Protein AF-0000000085113159 (afdb_homodimer)

Radius of gyration: 22.24 Å; Cα contacts (8 Å, |Δi|>4): 293; chains: 2; bounding box: 38×70×47 Å

pLDDT: mean 92.15, std 12.29, range [41.72, 98.94]

Solvent-accessible surface area (backbone atoms only — not comparable to full-atom values): 10907 Å² total; per-residue (Å²): 127,80,80,74,62,46,76,65,55,50,49,52,51,51,53,50,50,55,51,52,51,53,50,53,50,54,52,43,38,66,38,76,35,70,9,49,13,80,94,57,39,23,36,30,31,25,31,48,74,66,42,60,78,45,60,45,66,39,56,88,49,38,39,55,90,42,50,67,58,37,40,53,32,48,42,42,6,52,42,41,20,45,50,51,40,52,51,51,49,48,56,62,53,42,59,60,47,66,68,38,92,95,90,130,80,81,75,63,47,76,65,54,52,51,53,51,50,54,50,51,54,52,51,51,52,51,51,50,54,51,44,38,68,38,78,35,70,8,49,12,81,95,56,38,24,34,31,30,26,30,49,74,63,42,59,78,45,62,47,66,39,56,88,49,40,37,56,92,41,49,66,58,38,38,53,32,48,42,43,6,51,43,42,20,45,50,52,40,52,51,49,48,49,54,61,53,43,60,60,45,66,69,38,92,94,89

Sequence (206 aa):
MMRGMNMQGMMKQMQKLQKNMQKDQEELQKTVFEGHAPDDAVVVKFTGDHKMQDIEIKEEAVDPDDVDMLQDLVIAAVNDAIKKIEQETQRTMGKYSRNIPGLMMRGMNMQGMMKQMQKLQKNMQKDQEELQKTVFEGHAPDDAVVVKFTGDHKMQDIEIKEEAVDPDDVDMLQDLVIAAVNDAIKKIEQETQRTMGKYSRNIPGL

InterPro domains:
  IPR004401 Nucleoid-associated protein YbaB/EbfC [MF_00274] (5-99)
  IPR004401 Nucleoid-associated protein YbaB/EbfC [PF02575] (11-97)
  IPR004401 Nucleoid-associated protein YbaB/EbfC [PIRSF004555] (4-101)
  IPR004401 Nucleoid-associated protein YbaB/EbfC [PTHR33449] (5-99)
  IPR004401 Nucleoid-associated protein YbaB/EbfC [TIGR00103] (3-103)
  IPR036894 Nucleoid-associated protein YbaB-like domain superfamily [G3DSA:3.30.1310.10] (1-103)
  IPR036894 Nucleoid-associated protein YbaB-like domain superfamily [SSF82607] (7-97)

Secondary structure (DSSP, 8-state):
--SSS-HHHHHHHHHHHHHHHHHHHHHHHH-EEEEE-GGGSE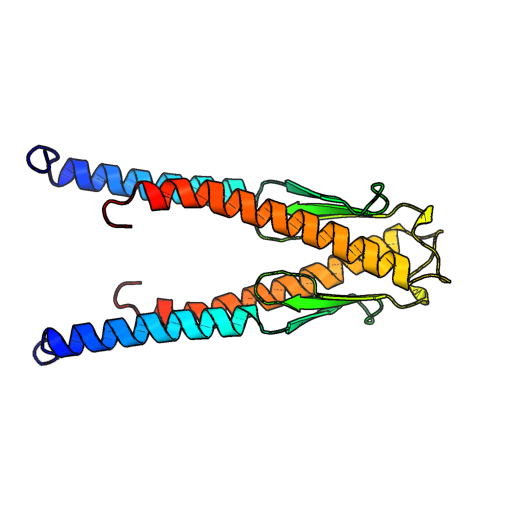EEEEETTS-EEEEEE-GGG--TT-HHHHHHHHHHHHHHHHHHHHHHHHHHHHHHHHTSTT-/--SSS-HHHHHHHHHHHHHHHHHHHHHHHH-EEEEE-GGGSEEEEEETTS-EEEEEE-GGG--TT-HHHHHHHHHHHHHHHHHHHHHHHHHHHHHHHHTSTT-

Foldseek 3Di:
DVPPCPPVNVVVVVVVLVVLLVVLVVVQQADKFWFAFPPRQKIWIAGLVLHTDDMDHHPVQDDPVCVVSVVVRVVRRSVRRVVVSVVVVCVSVVVSVVPPPPD/DVPPCPPVNVVVVVVVLVVLLVVLVVVQQADKFWFAFPVRQKIWIAGLVLHTDDMDHHPVQDDPVCVVSVVVRVVRRSVRRVVVSVVVVCVSVVVSVVPPPPD

Structure (mmCIF, N/CA/C/O backbone):
data_AF-0000000085113159-model_v1
#
loop_
_entity.id
_entity.type
_entity.pdbx_description
1 polymer 'Nucleoid-associated protein LRC_05850'
#
loop_
_atom_site.group_PDB
_atom_site.id
_atom_site.type_symbol
_atom_site.label_atom_id
_atom_site.label_alt_id
_atom_site.label_comp_id
_atom_site.label_asym_id
_atom_site.label_entity_id
_atom_site.label_seq_id
_atom_site.pdbx_PDB_ins_code
_atom_site.Cartn_x
_atom_site.Cartn_y
_atom_site.Cartn_z
_atom_site.occupancy
_atom_site.B_iso_or_equiv
_atom_site.auth_seq_id
_atom_site.auth_comp_id
_atom_site.auth_asym_id
_atom_site.auth_atom_id
_atom_site.pdbx_PDB_model_num
ATOM 1 N N . MET A 1 1 ? -20.5 33.812 17.781 1 42.53 1 MET A N 1
ATOM 2 C CA . MET A 1 1 ? -20.453 32.688 18.703 1 42.53 1 MET A CA 1
ATOM 3 C C . MET A 1 1 ? -19.016 32.25 18.938 1 42.53 1 MET A C 1
ATOM 5 O O . MET A 1 1 ? -18.766 31.062 19.219 1 42.53 1 MET A O 1
ATOM 9 N N . MET A 1 2 ? -18.109 32.781 18.234 1 57.66 2 MET A N 1
ATOM 10 C CA . MET A 1 2 ? -16.656 32.75 18.406 1 57.66 2 MET A CA 1
ATOM 11 C C . MET A 1 2 ? -16.266 33.188 19.797 1 57.66 2 MET A C 1
ATOM 13 O O . MET A 1 2 ? -15.109 33.062 20.203 1 57.66 2 MET A O 1
ATOM 17 N N . ARG A 1 3 ? -17 34.188 20.422 1 57.28 3 ARG A N 1
ATOM 18 C CA . ARG A 1 3 ? -16.797 34.938 21.672 1 57.28 3 ARG A CA 1
ATOM 19 C C . ARG A 1 3 ? -16.656 34 22.859 1 57.28 3 ARG A C 1
ATOM 21 O O . ARG A 1 3 ? -15.93 34.312 23.812 1 57.28 3 ARG A O 1
ATOM 28 N N . GLY A 1 4 ? -17.625 32.969 23.25 1 54 4 GLY A N 1
ATOM 29 C CA . GLY A 1 4 ? -17.75 32.219 24.484 1 54 4 GLY A CA 1
ATOM 30 C C . GLY A 1 4 ? -16.688 31.141 24.641 1 54 4 GLY A C 1
ATOM 31 O O . GLY A 1 4 ? -16.75 30.344 25.578 1 54 4 GLY A O 1
ATOM 32 N N . MET A 1 5 ? -16.234 30.391 23.562 1 60.97 5 MET A N 1
ATOM 33 C CA . MET A 1 5 ? -15.336 29.312 23.969 1 60.97 5 MET A CA 1
ATOM 34 C C . MET A 1 5 ? -14.016 29.875 24.5 1 60.97 5 MET A C 1
ATOM 36 O O . MET A 1 5 ? -13.312 30.594 23.781 1 60.97 5 MET A O 1
ATOM 40 N N . ASN A 1 6 ? -13.852 30.109 25.859 1 75.31 6 ASN A N 1
ATOM 41 C CA . ASN A 1 6 ? -12.586 30.5 26.469 1 75.31 6 ASN A CA 1
ATOM 42 C C . ASN A 1 6 ? -11.422 29.656 25.953 1 75.31 6 ASN A C 1
ATOM 44 O O . ASN A 1 6 ? -11.633 28.672 25.25 1 75.31 6 ASN A O 1
ATOM 48 N N . MET A 1 7 ? -10.219 30.297 26.031 1 82.38 7 MET A N 1
ATOM 49 C CA . MET A 1 7 ? -8.969 29.719 25.562 1 82.38 7 MET A CA 1
ATOM 50 C C . MET A 1 7 ? -8.82 28.281 26.031 1 82.38 7 MET A C 1
ATOM 52 O O . MET A 1 7 ? -8.359 27.422 25.281 1 82.38 7 MET A O 1
ATOM 56 N N . GLN A 1 8 ? -9.5 28.031 27.219 1 86.12 8 GLN A N 1
ATOM 57 C CA . GLN A 1 8 ? -9.391 26.719 27.844 1 86.12 8 GLN A CA 1
ATOM 58 C C . GLN A 1 8 ? -10.266 25.703 27.109 1 86.12 8 GLN A C 1
ATOM 60 O O . GLN A 1 8 ? -9.844 24.562 26.891 1 86.12 8 GLN A O 1
ATOM 65 N N . GLY A 1 9 ? -11.453 26.031 26.75 1 86.69 9 GLY A N 1
ATOM 66 C CA . GLY A 1 9 ? -12.367 25.188 26 1 86.69 9 GLY A CA 1
ATOM 67 C C . GLY A 1 9 ? -11.867 24.859 24.609 1 86.69 9 GLY A C 1
ATOM 68 O O . GLY A 1 9 ? -11.938 23.703 24.172 1 86.69 9 GLY A O 1
ATOM 69 N N . MET A 1 10 ? -11.344 25.859 23.938 1 87.06 10 MET A N 1
ATOM 70 C CA . MET A 1 10 ? -10.773 25.688 22.609 1 87.06 10 MET A CA 1
ATOM 71 C C . MET A 1 10 ? -9.594 24.734 22.641 1 87.06 10 MET A C 1
ATOM 73 O O . MET A 1 10 ? -9.484 23.828 21.797 1 87.06 10 MET A O 1
ATOM 77 N N . MET A 1 11 ? -8.75 24.859 23.703 1 87.5 11 MET A N 1
ATOM 78 C CA . MET A 1 11 ? -7.582 24 23.844 1 87.5 11 MET A CA 1
ATOM 79 C C . MET A 1 11 ? -7.996 22.547 24.062 1 87.5 11 MET A C 1
ATOM 81 O O . MET A 1 11 ? -7.43 21.625 23.469 1 87.5 11 MET A O 1
ATOM 85 N N . LYS A 1 12 ? -9.055 22.328 24.922 1 92 12 LYS A N 1
ATOM 86 C CA . LYS A 1 12 ? -9.578 21 25.219 1 92 12 LYS A CA 1
ATOM 87 C C . LYS A 1 12 ? -10.156 20.328 23.969 1 92 12 LYS A C 1
ATOM 89 O O . LYS A 1 12 ? -9.945 19.141 23.734 1 92 12 LYS A O 1
ATOM 94 N N . GLN A 1 13 ? -10.805 21.047 23.141 1 91.19 13 GLN A N 1
ATOM 95 C CA . GLN A 1 13 ? -11.391 20.547 21.891 1 91.19 13 GLN A CA 1
ATOM 96 C C . GLN A 1 13 ? -10.305 20.141 20.906 1 91.19 13 GLN A C 1
ATOM 98 O O . GLN A 1 13 ? -10.406 19.094 20.266 1 91.19 13 GLN A O 1
ATOM 103 N N . MET A 1 14 ? -9.305 20.891 20.875 1 90.38 14 MET A N 1
ATOM 104 C CA . MET A 1 14 ? -8.195 20.578 19.984 1 90.38 14 MET A CA 1
ATOM 105 C C . MET A 1 14 ? -7.488 19.312 20.406 1 90.38 14 MET A C 1
ATOM 107 O O . MET A 1 14 ? -7.133 18.469 19.578 1 90.38 14 MET A O 1
ATOM 111 N N . GLN A 1 15 ? -7.27 19.109 21.703 1 93.88 15 GLN A N 1
ATOM 112 C CA . GLN A 1 15 ? -6.664 17.906 22.25 1 93.88 15 GLN A CA 1
ATOM 113 C C . GLN A 1 15 ? -7.508 16.672 21.938 1 93.88 15 GLN A C 1
ATOM 115 O O . GLN A 1 15 ? -6.969 15.625 21.562 1 93.88 15 GLN A O 1
ATOM 120 N N . LYS A 1 16 ? -8.781 16.859 22.109 1 94 16 LYS A N 1
ATOM 121 C CA . LYS A 1 16 ? -9.711 15.758 21.844 1 94 16 LYS A CA 1
ATOM 122 C C . LYS A 1 16 ? -9.68 15.367 20.359 1 94 16 LYS A C 1
ATOM 124 O O . LYS A 1 16 ? -9.672 14.18 20.031 1 94 16 LYS A O 1
ATOM 129 N N . LEU A 1 17 ? -9.641 16.359 19.484 1 91.75 17 LEU A N 1
ATOM 130 C CA . LEU A 1 17 ? -9.578 16.109 18.062 1 91.75 17 LEU A CA 1
ATOM 131 C C . LEU A 1 17 ? -8.297 15.367 17.688 1 91.75 17 LEU A C 1
ATOM 133 O O . LEU A 1 17 ? -8.328 14.414 16.922 1 91.75 17 LEU A O 1
ATOM 137 N N . GLN A 1 18 ? -7.172 15.805 18.219 1 93.25 18 GLN A N 1
ATOM 138 C CA . GLN A 1 18 ? -5.887 15.156 18 1 93.25 18 GLN A CA 1
ATOM 139 C C . GLN A 1 18 ? -5.93 13.688 18.422 1 93.25 18 GLN A C 1
ATOM 141 O O . GLN A 1 18 ? -5.445 12.812 17.703 1 93.25 18 GLN A O 1
ATOM 146 N N . LYS A 1 19 ? -6.508 13.398 19.594 1 95.81 19 LYS A N 1
ATOM 147 C CA . LYS A 1 19 ? -6.605 12.047 20.156 1 95.81 19 LYS A CA 1
ATOM 148 C C . LYS A 1 19 ? -7.508 11.164 19.297 1 95.81 19 LYS A C 1
ATOM 150 O O . LYS A 1 19 ? -7.18 10.008 19.031 1 95.81 19 LYS A O 1
ATOM 155 N N . ASN A 1 20 ? -8.625 11.695 18.859 1 95.69 20 ASN A N 1
ATOM 156 C CA . ASN A 1 20 ? -9.555 10.938 18.031 1 95.69 20 ASN A CA 1
ATOM 157 C C . ASN A 1 20 ? -8.945 10.594 16.672 1 95.69 20 ASN A C 1
ATOM 159 O O . ASN A 1 20 ? -9.117 9.477 16.172 1 95.69 20 ASN A O 1
ATOM 163 N N . MET A 1 21 ? -8.242 11.539 16.109 1 94.38 21 MET A N 1
ATOM 164 C CA . MET A 1 21 ? -7.539 11.305 14.852 1 94.38 21 MET A CA 1
ATOM 165 C C . MET A 1 21 ? -6.547 10.156 14.984 1 94.38 21 MET A C 1
ATOM 167 O O . MET A 1 21 ? -6.508 9.258 14.141 1 94.38 21 MET A O 1
ATOM 171 N N . GLN A 1 22 ? -5.75 10.219 16.016 1 96.19 22 GLN A N 1
ATOM 172 C CA . GLN A 1 22 ? -4.758 9.18 16.234 1 96.19 22 GLN A CA 1
ATOM 173 C C . GLN A 1 22 ? -5.426 7.82 16.453 1 96.19 22 GLN A C 1
ATOM 175 O O . GLN A 1 22 ? -4.98 6.812 15.891 1 96.19 22 GLN A O 1
ATOM 180 N N . LYS A 1 23 ? -6.48 7.766 17.156 1 97.31 23 LYS A N 1
ATOM 181 C CA . LYS A 1 23 ? -7.211 6.531 17.438 1 97.31 23 LYS A CA 1
ATOM 182 C C . LYS A 1 23 ? -7.789 5.934 16.156 1 97.31 23 LYS A C 1
ATOM 184 O O . LYS A 1 23 ? -7.656 4.73 15.914 1 97.31 23 LYS A O 1
ATOM 189 N N . ASP A 1 24 ? -8.398 6.758 15.344 1 97.25 24 ASP A N 1
ATOM 190 C CA . ASP A 1 24 ? -9 6.305 14.086 1 97.25 24 ASP A CA 1
ATOM 191 C C . ASP A 1 24 ? -7.93 5.816 13.117 1 97.25 24 ASP A C 1
ATOM 193 O O . ASP A 1 24 ? -8.141 4.844 12.383 1 97.25 24 ASP A O 1
ATOM 197 N N . GLN A 1 25 ? -6.793 6.504 13.172 1 96.5 25 GLN A N 1
ATOM 198 C CA . GLN A 1 25 ? -5.664 6.07 12.359 1 96.5 25 GLN A CA 1
ATOM 199 C C . GLN A 1 25 ? -5.172 4.691 12.789 1 96.5 25 GLN A C 1
ATOM 201 O O . GLN A 1 25 ? -4.914 3.826 11.953 1 96.5 25 GLN A O 1
ATOM 206 N N . GLU A 1 26 ? -5.059 4.457 14.016 1 97.62 26 GLU A N 1
ATOM 207 C CA . GLU A 1 26 ? -4.609 3.176 14.555 1 97.62 26 GLU A CA 1
ATOM 208 C C . GLU A 1 26 ? -5.594 2.059 14.211 1 97.62 26 GLU A C 1
ATOM 210 O O . GLU A 1 26 ? -5.188 0.96 13.828 1 97.62 26 GLU A O 1
ATOM 215 N N . GLU A 1 27 ? -6.852 2.373 14.383 1 98 27 GLU A N 1
ATOM 216 C CA . GLU A 1 27 ? -7.879 1.393 14.047 1 98 27 GLU A CA 1
ATOM 217 C C . GLU A 1 27 ? -7.852 1.047 12.562 1 98 27 GLU A C 1
ATOM 219 O O . GLU A 1 27 ? -7.988 -0.12 12.188 1 98 27 GLU A O 1
ATOM 224 N N . LEU A 1 28 ? -7.703 2.084 11.703 1 97.94 28 LEU A N 1
ATOM 225 C CA . LEU A 1 28 ? -7.613 1.881 10.266 1 97.94 28 LEU A CA 1
ATOM 226 C C . LEU A 1 28 ? -6.441 0.969 9.914 1 97.94 28 LEU A C 1
ATOM 228 O O . LEU A 1 28 ? -6.578 0.066 9.086 1 97.94 28 LEU A O 1
ATOM 232 N N . GLN A 1 29 ? -5.324 1.169 10.555 1 97.62 29 GLN A N 1
ATOM 233 C CA . GLN A 1 29 ? -4.121 0.387 10.289 1 97.62 29 GLN A CA 1
ATOM 234 C C . GLN A 1 29 ? -4.34 -1.087 10.617 1 97.62 29 GLN A C 1
ATOM 236 O O . GLN A 1 29 ? -3.756 -1.965 9.977 1 97.62 29 GLN A O 1
ATOM 241 N N . LYS A 1 30 ? -5.242 -1.389 11.508 1 97.88 30 LYS A N 1
ATOM 242 C CA . LYS A 1 30 ? -5.457 -2.756 11.977 1 97.88 30 LYS A CA 1
ATOM 243 C C . LYS A 1 30 ? -6.582 -3.432 11.195 1 97.88 30 LYS A C 1
ATOM 245 O O . LYS A 1 30 ? -6.742 -4.652 11.258 1 97.88 30 LYS A O 1
ATOM 250 N N . THR A 1 31 ? -7.355 -2.639 10.562 1 98.38 31 THR A N 1
ATOM 251 C CA . THR A 1 31 ? -8.461 -3.178 9.781 1 98.38 31 THR A CA 1
ATOM 252 C C . THR A 1 31 ? -7.941 -4.02 8.617 1 98.38 31 THR A C 1
ATOM 254 O O . THR A 1 31 ? -6.977 -3.639 7.953 1 98.38 31 THR A O 1
ATOM 257 N N . VAL A 1 32 ? -8.633 -5.129 8.359 1 98.81 32 VAL A N 1
ATOM 258 C CA . VAL A 1 32 ? -8.242 -6.016 7.27 1 98.81 32 VAL A CA 1
ATOM 259 C C . VAL A 1 32 ? -9.117 -5.75 6.051 1 98.81 32 VAL A C 1
ATOM 261 O O . VAL A 1 32 ? -10.336 -5.629 6.168 1 98.81 32 VAL A O 1
ATOM 264 N N . PHE A 1 33 ? -8.492 -5.629 4.898 1 98.88 33 PHE A N 1
ATOM 265 C CA . PHE A 1 33 ? -9.164 -5.398 3.627 1 98.88 33 PHE A CA 1
ATOM 266 C C . PHE A 1 33 ? -8.922 -6.555 2.666 1 98.88 33 PHE A C 1
ATOM 268 O O . PHE A 1 33 ? -7.781 -6.992 2.49 1 98.88 33 PHE A O 1
ATOM 275 N N . GLU A 1 34 ? -10.023 -6.922 2.086 1 98.88 34 GLU A N 1
ATOM 276 C CA . GLU A 1 34 ? -9.922 -8.016 1.123 1 98.88 34 GLU A CA 1
ATOM 277 C C . GLU A 1 34 ? -9.961 -7.488 -0.31 1 98.88 34 GLU A C 1
ATOM 279 O O . GLU A 1 34 ? -10.742 -6.586 -0.627 1 98.88 34 GLU A O 1
ATOM 284 N N . GLY A 1 35 ? -9.055 -7.957 -1.091 1 98.88 35 GLY A N 1
ATOM 285 C CA . GLY A 1 35 ? -9.062 -7.715 -2.525 1 98.88 35 GLY A CA 1
ATOM 286 C C . GLY A 1 35 ? -9.312 -8.969 -3.34 1 98.88 35 GLY A C 1
ATOM 287 O O . GLY A 1 35 ? -8.898 -10.062 -2.949 1 98.88 35 GLY A O 1
ATOM 288 N N . HIS A 1 36 ? -9.938 -8.766 -4.461 1 98.81 36 HIS A N 1
ATOM 289 C CA . HIS A 1 36 ? -10.375 -9.914 -5.254 1 98.81 36 HIS A CA 1
ATOM 290 C C . HIS A 1 36 ? -9.969 -9.758 -6.715 1 98.81 36 HIS A C 1
ATOM 292 O O . HIS A 1 36 ? -10.156 -8.688 -7.305 1 98.81 36 HIS A O 1
ATOM 298 N N . ALA A 1 37 ? -9.383 -10.82 -7.211 1 98.69 37 ALA A N 1
ATOM 299 C CA . ALA A 1 37 ? -9.367 -10.953 -8.664 1 98.69 37 ALA A CA 1
ATOM 300 C C . ALA A 1 37 ? -10.734 -11.383 -9.195 1 98.69 37 ALA A C 1
ATOM 302 O O . ALA A 1 37 ? -11.609 -11.773 -8.414 1 98.69 37 ALA A O 1
ATOM 303 N N . PRO A 1 38 ? -10.82 -11.266 -10.57 1 95.81 38 PRO A N 1
ATOM 304 C CA . PRO A 1 38 ? -12.047 -11.812 -11.141 1 95.81 38 PRO A CA 1
ATOM 305 C C . PRO A 1 38 ? -12.297 -13.258 -10.734 1 95.81 38 PRO A C 1
ATOM 307 O O . PRO A 1 38 ? -11.359 -14.055 -10.648 1 95.81 38 PRO A O 1
ATOM 310 N N . ASP A 1 39 ? -13.578 -13.625 -10.406 1 95.5 39 ASP A N 1
ATOM 311 C CA . ASP A 1 39 ? -14.07 -14.953 -10.062 1 95.5 39 ASP A CA 1
ATOM 312 C C . ASP A 1 39 ? -13.438 -15.453 -8.758 1 95.5 39 ASP A C 1
ATOM 314 O O . ASP A 1 39 ? -13.406 -16.656 -8.5 1 95.5 39 ASP A O 1
ATOM 318 N N . ASP A 1 40 ? -12.695 -14.656 -8.016 1 98.12 40 ASP A N 1
ATOM 319 C CA . ASP A 1 40 ? -12.109 -14.93 -6.707 1 98.12 40 ASP A CA 1
ATOM 320 C C . ASP A 1 40 ? -11.016 -15.992 -6.805 1 98.12 40 ASP A C 1
ATOM 322 O O . ASP A 1 40 ? -10.773 -16.734 -5.852 1 98.12 40 ASP A O 1
ATOM 326 N N . ALA A 1 41 ? -10.469 -16.047 -8.008 1 98.06 41 ALA A N 1
ATOM 327 C CA . ALA A 1 41 ? -9.375 -17 -8.195 1 98.06 41 ALA A CA 1
ATOM 328 C C . ALA A 1 41 ? -8.172 -16.641 -7.328 1 98.06 41 ALA A C 1
ATOM 330 O O . ALA A 1 41 ? -7.363 -17.5 -6.984 1 98.06 41 ALA A O 1
ATOM 331 N N . VAL A 1 42 ? -8.07 -15.398 -7.02 1 98.88 42 VAL A N 1
ATOM 332 C CA . VAL A 1 42 ? -7.074 -14.859 -6.105 1 98.88 42 VAL A CA 1
ATOM 333 C C . VAL A 1 42 ? -7.734 -13.898 -5.125 1 98.88 42 VAL A C 1
ATOM 335 O O . VAL A 1 42 ? -8.445 -12.977 -5.535 1 98.88 42 VAL A O 1
ATOM 338 N N . VAL A 1 43 ? -7.531 -14.117 -3.855 1 98.94 43 VAL A N 1
ATOM 339 C CA . VAL A 1 43 ? -8.031 -13.234 -2.807 1 98.94 43 VAL A CA 1
ATOM 340 C C . VAL A 1 43 ? -6.895 -12.852 -1.865 1 98.94 43 VAL A C 1
ATOM 342 O O . VAL A 1 43 ? -6.152 -13.711 -1.393 1 98.94 43 VAL A O 1
ATOM 345 N N . VAL A 1 44 ? -6.777 -11.562 -1.625 1 98.94 44 VAL A N 1
ATOM 346 C CA . VAL A 1 44 ? -5.691 -11.102 -0.771 1 98.94 44 VAL A CA 1
ATOM 347 C C . VAL A 1 44 ? -6.262 -10.352 0.433 1 98.94 44 VAL A C 1
ATOM 349 O O . VAL A 1 44 ? -7.395 -9.867 0.391 1 98.94 44 VAL A O 1
ATOM 352 N N . LYS A 1 45 ? -5.492 -10.312 1.442 1 98.94 45 LYS A N 1
ATOM 353 C CA . LYS A 1 45 ? -5.836 -9.562 2.646 1 98.94 45 LYS A CA 1
ATOM 354 C C . LYS A 1 45 ? -4.703 -8.609 3.043 1 98.94 45 LYS A C 1
ATOM 356 O O . LYS A 1 45 ? -3.549 -9.031 3.148 1 98.94 45 LYS A O 1
ATOM 361 N N . PHE A 1 46 ? -5.07 -7.402 3.207 1 98.94 46 PHE A N 1
ATOM 362 C CA . PHE A 1 46 ? -4.137 -6.359 3.619 1 98.94 46 PHE A CA 1
ATOM 363 C C . PHE A 1 46 ? -4.641 -5.645 4.867 1 98.94 46 PHE A C 1
ATOM 365 O O . PHE A 1 46 ? -5.848 -5.504 5.062 1 98.94 46 PHE A O 1
ATOM 372 N N . THR A 1 47 ? -3.645 -5.18 5.617 1 98.69 47 THR A N 1
ATOM 373 C CA . THR A 1 47 ? -4.012 -4.23 6.664 1 98.69 47 THR A CA 1
ATOM 374 C C . THR A 1 47 ? -4.043 -2.807 6.113 1 98.69 47 THR A C 1
ATOM 376 O O . THR A 1 47 ? -3.588 -2.559 4.996 1 98.69 47 THR A O 1
ATOM 379 N N . GLY A 1 48 ? -4.535 -1.933 6.887 1 98.38 48 GLY A N 1
ATOM 380 C CA . GLY A 1 48 ? -4.723 -0.556 6.461 1 98.38 48 GLY A CA 1
ATOM 381 C C . GLY A 1 48 ? -3.418 0.176 6.215 1 98.38 48 GLY A C 1
ATOM 382 O O . GLY A 1 48 ? -3.398 1.224 5.566 1 98.38 48 GLY A O 1
ATOM 383 N N . ASP A 1 49 ? -2.342 -0.393 6.77 1 97 49 ASP A N 1
ATOM 384 C CA . ASP A 1 49 ? -1.021 0.18 6.535 1 97 49 ASP A CA 1
ATOM 385 C C . ASP A 1 49 ? -0.305 -0.539 5.391 1 97 49 ASP A C 1
ATOM 387 O O . ASP A 1 49 ? 0.925 -0.519 5.312 1 97 49 ASP A O 1
ATOM 391 N N . HIS A 1 50 ? -1.087 -1.249 4.559 1 98.12 50 HIS A N 1
ATOM 392 C CA . HIS A 1 50 ? -0.678 -1.815 3.279 1 98.12 50 HIS A CA 1
ATOM 393 C C . HIS A 1 50 ? 0.195 -3.049 3.477 1 98.12 50 HIS A C 1
ATOM 395 O O . HIS A 1 50 ? 0.981 -3.406 2.596 1 98.12 50 HIS A O 1
ATOM 401 N N . LYS A 1 51 ? 0.09 -3.641 4.629 1 98.44 51 LYS A N 1
ATOM 402 C CA . LYS A 1 51 ? 0.784 -4.914 4.812 1 98.44 51 LYS A CA 1
ATOM 403 C C . LYS A 1 51 ? -0.059 -6.078 4.301 1 98.44 51 LYS A C 1
ATOM 405 O O . LYS A 1 51 ? -1.229 -6.211 4.664 1 98.44 51 LYS A O 1
ATOM 410 N N . MET A 1 52 ? 0.556 -6.859 3.461 1 98.88 52 MET A N 1
ATOM 411 C CA . MET A 1 52 ? -0.149 -8.055 3.002 1 98.88 52 MET A CA 1
ATOM 412 C C . MET A 1 52 ? -0.069 -9.164 4.043 1 98.88 52 MET A C 1
ATOM 414 O O . MET A 1 52 ? 1.018 -9.664 4.34 1 98.88 52 MET A O 1
ATOM 418 N N . GLN A 1 53 ? -1.192 -9.586 4.551 1 98.69 53 GLN A N 1
ATOM 419 C CA . GLN A 1 53 ? -1.243 -10.586 5.613 1 98.69 53 GLN A CA 1
ATOM 420 C C . GLN A 1 53 ? -1.475 -11.984 5.047 1 98.69 53 GLN A C 1
ATOM 422 O O . GLN A 1 53 ? -1.042 -12.977 5.633 1 98.69 53 GLN A O 1
ATOM 427 N N . ASP A 1 54 ? -2.213 -11.945 3.926 1 98.81 54 ASP A N 1
ATOM 428 C CA . ASP A 1 54 ? -2.611 -13.25 3.4 1 98.81 54 ASP A CA 1
ATOM 429 C C . ASP A 1 54 ? -2.922 -13.164 1.908 1 98.81 54 ASP A C 1
ATOM 431 O O . ASP A 1 54 ? -3.229 -12.086 1.391 1 98.81 54 ASP A O 1
ATOM 435 N N . ILE A 1 55 ? -2.859 -14.289 1.24 1 98.94 55 ILE A N 1
ATOM 436 C CA . ILE A 1 55 ? -3.305 -14.477 -0.136 1 98.94 55 ILE A CA 1
ATOM 437 C C . ILE A 1 55 ? -3.781 -15.914 -0.329 1 98.94 55 ILE A C 1
ATOM 439 O O . ILE A 1 55 ? -3.168 -16.859 0.185 1 98.94 55 ILE A O 1
ATOM 443 N N . GLU A 1 56 ? -4.855 -16.031 -0.95 1 98.81 56 GLU A N 1
ATOM 444 C CA . GLU A 1 56 ? -5.383 -17.328 -1.363 1 98.81 56 GLU A CA 1
ATOM 445 C C . GLU A 1 56 ? -5.477 -17.422 -2.883 1 98.81 56 GLU A C 1
ATOM 447 O O . GLU A 1 56 ? -6.137 -16.609 -3.525 1 98.81 56 GLU A O 1
ATOM 452 N N . ILE A 1 57 ? -4.809 -18.406 -3.389 1 98.69 57 ILE A N 1
ATOM 453 C CA . ILE A 1 57 ? -4.824 -18.656 -4.824 1 98.69 57 ILE A CA 1
ATOM 454 C C . ILE A 1 57 ? -5.453 -20.031 -5.098 1 98.69 57 ILE A C 1
ATOM 456 O O . ILE A 1 57 ? -4.969 -21.047 -4.605 1 98.69 57 ILE A O 1
ATOM 460 N N . LYS A 1 58 ? -6.449 -20.016 -5.836 1 97.38 58 LYS A N 1
ATOM 461 C CA . LYS A 1 58 ? -7.09 -21.281 -6.184 1 97.38 58 LYS A CA 1
ATOM 462 C C . LYS A 1 58 ? -6.203 -22.109 -7.105 1 97.38 58 LYS A C 1
ATOM 464 O O . LYS A 1 58 ? -5.496 -21.562 -7.957 1 97.38 58 LYS A O 1
ATOM 469 N N . GLU A 1 59 ? -6.371 -23.328 -7 1 96 59 GLU A N 1
ATOM 470 C CA . GLU A 1 59 ? -5.551 -24.25 -7.77 1 96 59 GLU A CA 1
ATOM 471 C C . GLU A 1 59 ? -5.73 -24.031 -9.266 1 96 59 GLU A C 1
ATOM 473 O O . GLU A 1 59 ? -4.777 -24.188 -10.039 1 96 59 GLU A O 1
ATOM 478 N N . GLU A 1 60 ? -6.824 -23.688 -9.656 1 93.69 60 GLU A N 1
ATOM 479 C CA . GLU A 1 60 ? -7.148 -23.531 -11.07 1 93.69 60 GLU A CA 1
ATOM 480 C C . GLU A 1 60 ? -6.379 -22.359 -11.688 1 93.69 60 GLU A C 1
ATOM 482 O O . GLU A 1 60 ? -6.223 -22.297 -12.906 1 93.69 60 GLU A O 1
ATOM 487 N N . ALA A 1 61 ? -5.895 -21.516 -10.812 1 96.81 61 ALA A N 1
ATOM 488 C CA . ALA A 1 61 ? -5.164 -20.359 -11.297 1 96.81 61 ALA A CA 1
ATOM 489 C C . ALA A 1 61 ? -3.664 -20.625 -11.352 1 96.81 61 ALA A C 1
ATOM 491 O O . ALA A 1 61 ? -2.891 -19.797 -11.82 1 96.81 61 ALA A O 1
ATOM 492 N N . VAL A 1 62 ? -3.307 -21.75 -10.844 1 98.06 62 VAL A N 1
ATOM 493 C CA . VAL A 1 62 ? -1.894 -22.109 -10.781 1 98.06 62 VAL A CA 1
ATOM 494 C C . VAL A 1 62 ? -1.549 -23.062 -11.914 1 98.06 62 VAL A C 1
ATOM 496 O O . VAL A 1 62 ? -1.686 -24.281 -11.766 1 98.06 62 VAL A O 1
ATOM 499 N N . ASP A 1 63 ? -1.143 -22.469 -13.008 1 96.31 63 ASP A N 1
ATOM 500 C CA . ASP A 1 63 ? -0.787 -23.219 -14.211 1 96.31 63 ASP A CA 1
ATOM 501 C C . ASP A 1 63 ? 0.578 -22.781 -14.742 1 96.31 63 ASP A C 1
ATOM 503 O O . ASP A 1 63 ? 0.729 -21.672 -15.258 1 96.31 63 ASP A O 1
ATOM 507 N N . PRO A 1 64 ? 1.601 -23.594 -14.672 1 95.5 64 PRO A N 1
ATOM 508 C CA . PRO A 1 64 ? 2.945 -23.234 -15.117 1 95.5 64 PRO A CA 1
ATOM 509 C C . PRO A 1 64 ? 2.99 -22.859 -16.594 1 95.5 64 PRO A C 1
ATOM 511 O O . PRO A 1 64 ? 3.904 -22.156 -17.031 1 95.5 64 PRO A O 1
ATOM 514 N N . ASP A 1 65 ? 1.971 -23.328 -17.312 1 94.94 65 ASP A N 1
ATOM 515 C CA . ASP A 1 65 ? 1.938 -23.016 -18.734 1 94.94 65 ASP A CA 1
ATOM 516 C C . ASP A 1 65 ? 1.245 -21.688 -19 1 94.94 65 ASP A C 1
ATOM 518 O O . ASP A 1 65 ? 1.211 -21.219 -20.141 1 94.94 65 ASP A O 1
ATOM 522 N N . ASP A 1 66 ? 0.662 -21.047 -17.969 1 96.19 66 ASP A N 1
ATOM 523 C CA . ASP A 1 66 ? -0.011 -19.75 -18.094 1 96.19 66 ASP A CA 1
ATOM 524 C C . ASP A 1 66 ? 0.278 -18.859 -16.891 1 96.19 66 ASP A C 1
ATOM 526 O O . ASP A 1 66 ? -0.644 -18.453 -16.188 1 96.19 66 ASP A O 1
ATOM 530 N N . VAL A 1 67 ? 1.518 -18.547 -16.844 1 97.81 67 VAL A N 1
ATOM 531 C CA . VAL A 1 67 ? 1.964 -17.75 -15.703 1 97.81 67 VAL A CA 1
ATOM 532 C C . VAL A 1 67 ? 1.403 -16.328 -15.812 1 97.81 67 VAL A C 1
ATOM 534 O O . VAL A 1 67 ? 1.086 -15.703 -14.797 1 97.81 67 VAL A O 1
ATOM 537 N N . ASP A 1 68 ? 1.204 -15.859 -17.031 1 97.62 68 ASP A N 1
ATOM 538 C CA . ASP A 1 68 ? 0.708 -14.516 -17.281 1 97.62 68 ASP A CA 1
ATOM 539 C C . ASP A 1 68 ? -0.675 -14.312 -16.672 1 97.62 68 ASP A C 1
ATOM 541 O O . ASP A 1 68 ? -0.959 -13.258 -16.094 1 97.62 68 ASP A O 1
ATOM 545 N N . MET A 1 69 ? -1.43 -15.352 -16.734 1 96.75 69 MET A N 1
ATOM 546 C CA . MET A 1 69 ? -2.777 -15.266 -16.172 1 96.75 69 MET A CA 1
ATOM 547 C C . MET A 1 69 ? -2.732 -15.062 -14.664 1 96.75 69 MET A C 1
ATOM 549 O O . MET A 1 69 ? -3.422 -14.188 -14.133 1 96.75 69 MET A O 1
ATOM 553 N N . LEU A 1 70 ? -1.935 -15.836 -14.047 1 98.31 70 LEU A N 1
ATOM 554 C CA . LEU A 1 70 ? -1.767 -15.719 -12.602 1 98.31 70 LEU A CA 1
ATOM 555 C C . LEU A 1 70 ? -1.281 -14.328 -12.219 1 98.31 70 LEU A C 1
ATOM 557 O O . LEU A 1 70 ? -1.799 -13.727 -11.273 1 98.31 70 LEU A O 1
ATOM 561 N N . GLN A 1 71 ? -0.371 -13.844 -12.938 1 98.75 71 GLN A N 1
ATOM 562 C CA . GLN A 1 71 ? 0.194 -12.523 -12.688 1 98.75 71 GLN A CA 1
ATOM 563 C C . GLN A 1 71 ? -0.875 -11.438 -12.797 1 98.75 71 GLN A C 1
ATOM 565 O O . GLN A 1 71 ? -0.989 -10.586 -11.914 1 98.75 71 GLN A O 1
ATOM 570 N N . ASP A 1 72 ? -1.692 -11.5 -13.828 1 98.62 72 ASP A N 1
ATOM 571 C CA . ASP A 1 72 ? -2.762 -10.523 -14.023 1 98.62 72 ASP A CA 1
ATOM 572 C C . ASP A 1 72 ? -3.768 -10.578 -12.875 1 98.62 72 ASP A C 1
ATOM 574 O O . ASP A 1 72 ? -4.25 -9.547 -12.414 1 98.62 72 ASP A O 1
ATOM 578 N N . LEU A 1 73 ? -4.039 -11.82 -12.469 1 98.81 73 LEU A N 1
ATOM 579 C CA . LEU A 1 73 ? -5.012 -12.016 -11.406 1 98.81 73 LEU A CA 1
ATOM 580 C C . LEU A 1 73 ? -4.496 -11.445 -10.086 1 98.81 73 LEU A C 1
ATOM 582 O O . LEU A 1 73 ? -5.25 -10.82 -9.336 1 98.81 73 LEU A O 1
ATOM 586 N N . VAL A 1 74 ? -3.205 -11.656 -9.773 1 98.94 74 VAL A N 1
ATOM 587 C CA . VAL A 1 74 ? -2.602 -11.148 -8.547 1 98.94 74 VAL A CA 1
ATOM 588 C C . VAL A 1 74 ? -2.621 -9.617 -8.562 1 98.94 74 VAL A C 1
ATOM 590 O O . VAL A 1 74 ? -3.004 -8.984 -7.578 1 98.94 74 VAL A O 1
ATOM 593 N N . ILE A 1 75 ? -2.266 -9.039 -9.703 1 98.94 75 ILE A N 1
ATOM 594 C CA . ILE A 1 75 ? -2.275 -7.59 -9.836 1 98.94 75 ILE A CA 1
ATOM 595 C C . ILE A 1 75 ? -3.682 -7.055 -9.57 1 98.94 75 ILE A C 1
ATOM 597 O O . ILE A 1 75 ? -3.855 -6.09 -8.82 1 98.94 75 ILE A O 1
ATOM 601 N N . ALA A 1 76 ? -4.676 -7.703 -10.156 1 98.88 76 ALA A N 1
ATOM 602 C CA . ALA A 1 76 ? -6.066 -7.273 -10.008 1 98.88 76 ALA A CA 1
ATOM 603 C C . ALA A 1 76 ? -6.508 -7.328 -8.547 1 98.88 76 ALA A C 1
ATOM 605 O O . ALA A 1 76 ? -7.098 -6.375 -8.039 1 98.88 76 ALA A O 1
ATOM 606 N N . ALA A 1 77 ? -6.23 -8.406 -7.898 1 98.94 77 ALA A N 1
ATOM 607 C CA . ALA A 1 77 ? -6.637 -8.602 -6.508 1 98.94 77 ALA A CA 1
ATOM 608 C C . ALA A 1 77 ? -5.945 -7.605 -5.586 1 98.94 77 ALA A C 1
ATOM 610 O O . ALA A 1 77 ? -6.582 -7.012 -4.715 1 98.94 77 ALA A O 1
ATOM 611 N N . VAL A 1 78 ? -4.641 -7.434 -5.781 1 98.94 78 VAL A N 1
ATOM 612 C CA . VAL A 1 78 ? -3.855 -6.535 -4.941 1 98.94 78 VAL A CA 1
ATOM 613 C C . VAL A 1 78 ? -4.352 -5.102 -5.113 1 98.94 78 VAL A C 1
ATOM 615 O O . VAL A 1 78 ? -4.617 -4.41 -4.125 1 98.94 78 VAL A O 1
ATOM 618 N N . ASN A 1 79 ? -4.555 -4.68 -6.359 1 98.88 79 ASN A N 1
ATOM 619 C CA . ASN A 1 79 ? -4.984 -3.307 -6.609 1 98.88 79 ASN A CA 1
ATOM 620 C C . ASN A 1 79 ? -6.418 -3.072 -6.145 1 98.88 79 ASN A C 1
ATOM 622 O O . ASN A 1 79 ? -6.773 -1.958 -5.758 1 98.88 79 ASN A O 1
ATOM 626 N N . ASP A 1 80 ? -7.18 -4.121 -6.16 1 98.94 80 ASP A N 1
ATOM 627 C CA . ASP A 1 80 ? -8.523 -4.031 -5.594 1 98.94 80 ASP A CA 1
ATOM 628 C C . ASP A 1 80 ? -8.469 -3.75 -4.094 1 98.94 80 ASP A C 1
ATOM 630 O O . ASP A 1 80 ? -9.172 -2.873 -3.594 1 98.94 80 ASP A O 1
ATOM 634 N N . ALA A 1 81 ? -7.609 -4.461 -3.346 1 98.88 81 ALA A N 1
ATOM 635 C CA . ALA A 1 81 ? -7.426 -4.238 -1.914 1 98.88 81 ALA A CA 1
ATOM 636 C C . ALA A 1 81 ? -6.898 -2.836 -1.641 1 98.88 81 ALA A C 1
ATOM 638 O O . ALA A 1 81 ? -7.395 -2.139 -0.753 1 98.88 81 ALA A O 1
ATOM 639 N N . ILE A 1 82 ? -5.934 -2.475 -2.42 1 98.75 82 ILE A N 1
ATOM 640 C CA . ILE A 1 82 ? -5.297 -1.174 -2.24 1 98.75 82 ILE A CA 1
ATOM 641 C C . ILE A 1 82 ? -6.328 -0.065 -2.439 1 98.75 82 ILE A C 1
ATOM 643 O O . ILE A 1 82 ? -6.363 0.902 -1.675 1 98.75 82 ILE A O 1
ATOM 647 N N . LYS A 1 83 ? -7.16 -0.179 -3.418 1 98.62 83 LYS A N 1
ATOM 648 C CA . LYS A 1 83 ? -8.219 0.793 -3.682 1 98.62 83 LYS A CA 1
ATOM 649 C C . LYS A 1 83 ? -9.148 0.934 -2.48 1 98.62 83 LYS A C 1
ATOM 651 O O . LYS A 1 83 ? -9.516 2.047 -2.102 1 98.62 83 LYS A O 1
ATOM 656 N N . LYS A 1 84 ? -9.492 -0.146 -1.927 1 98.69 84 LYS A N 1
ATOM 657 C CA . LYS A 1 84 ? -10.375 -0.147 -0.765 1 98.69 84 LYS A CA 1
ATOM 658 C C . LYS A 1 84 ? -9.711 0.516 0.436 1 98.69 84 LYS A C 1
ATOM 660 O O . LYS A 1 84 ? -10.352 1.249 1.187 1 98.69 84 LYS A O 1
ATOM 665 N N . ILE A 1 85 ? -8.414 0.216 0.608 1 98.62 85 ILE A N 1
ATOM 666 C CA . ILE A 1 85 ? -7.648 0.85 1.678 1 98.62 85 ILE A CA 1
ATOM 667 C C . ILE A 1 85 ? -7.66 2.365 1.49 1 98.62 85 ILE A C 1
ATOM 669 O O . ILE A 1 85 ? -7.934 3.111 2.432 1 98.62 85 ILE A O 1
ATOM 673 N N . GLU A 1 86 ? -7.363 2.785 0.291 1 97.88 86 GLU A N 1
ATOM 674 C CA . GLU A 1 86 ? -7.328 4.211 -0.023 1 97.88 86 GLU A CA 1
ATOM 675 C C . GLU A 1 86 ? -8.68 4.867 0.236 1 97.88 86 GLU A C 1
ATOM 677 O O . GLU A 1 86 ? -8.75 5.961 0.796 1 97.88 86 GLU A O 1
ATOM 682 N N . GLN A 1 87 ? -9.734 4.23 -0.134 1 98.06 87 GLN A N 1
ATOM 683 C CA . GLN A 1 87 ? -11.086 4.758 0.048 1 98.06 87 GLN A CA 1
ATOM 684 C C . GLN A 1 87 ? -11.422 4.906 1.528 1 98.06 87 GLN A C 1
ATOM 686 O O . GLN A 1 87 ? -11.938 5.941 1.949 1 98.06 87 GLN A O 1
ATOM 691 N N . GLU A 1 88 ? -11.086 3.863 2.244 1 98.12 88 GLU A N 1
ATOM 692 C CA . GLU A 1 88 ? -11.375 3.928 3.674 1 98.12 88 GLU A CA 1
ATOM 693 C C . GLU A 1 88 ? -10.484 4.957 4.371 1 98.12 88 GLU A C 1
ATOM 695 O O . GLU A 1 88 ? -10.93 5.633 5.305 1 98.12 88 GLU A O 1
ATOM 700 N N . THR A 1 89 ? -9.258 5.043 3.961 1 97.62 89 THR A N 1
ATOM 701 C CA . THR A 1 89 ? -8.344 6.043 4.496 1 97.62 89 THR A CA 1
ATOM 702 C C . THR A 1 89 ? -8.883 7.453 4.254 1 97.62 89 THR A C 1
ATOM 704 O O . THR A 1 89 ? -8.938 8.266 5.172 1 97.62 89 THR A O 1
ATOM 707 N N . GLN A 1 90 ? -9.328 7.719 3.035 1 96.12 90 GLN A N 1
ATOM 708 C CA . GLN A 1 90 ? -9.891 9.016 2.674 1 96.12 90 GLN A CA 1
ATOM 709 C C . GLN A 1 90 ? -11.164 9.305 3.465 1 96.12 90 GLN A C 1
ATOM 711 O O . GLN A 1 90 ? -11.375 10.43 3.922 1 96.12 90 GLN A O 1
ATOM 716 N N . ARG A 1 91 ? -11.969 8.32 3.645 1 95.88 91 ARG A N 1
ATOM 717 C CA . ARG A 1 91 ? -13.211 8.453 4.398 1 95.88 91 ARG A CA 1
ATOM 718 C C . ARG A 1 91 ? -12.93 8.781 5.863 1 95.88 91 ARG A C 1
ATOM 720 O O . ARG A 1 91 ? -13.516 9.711 6.422 1 95.88 91 ARG A O 1
ATOM 727 N N . THR A 1 92 ? -11.977 8.062 6.422 1 96 92 THR A N 1
ATOM 728 C CA . THR A 1 92 ? -11.648 8.195 7.84 1 96 92 THR A CA 1
ATOM 729 C C . THR A 1 92 ? -10.945 9.523 8.109 1 96 92 THR A C 1
ATOM 731 O O . THR A 1 92 ? -11.352 10.281 8.992 1 96 92 THR A O 1
ATOM 734 N N . MET A 1 93 ? -9.938 9.852 7.305 1 93 93 MET A N 1
ATOM 735 C CA . MET A 1 93 ? -9.164 11.078 7.48 1 93 93 MET A CA 1
ATOM 736 C C . MET A 1 93 ? -9.945 12.289 6.977 1 93 93 MET A C 1
ATOM 738 O O . MET A 1 93 ? -9.773 13.398 7.477 1 93 93 MET A O 1
ATOM 742 N N . GLY A 1 94 ? -10.773 12.055 5.938 1 92.5 94 GLY A N 1
ATOM 743 C CA . GLY A 1 94 ? -11.594 13.117 5.367 1 92.5 94 GLY A CA 1
ATOM 744 C C . GLY A 1 94 ? -12.531 13.758 6.375 1 92.5 94 GLY A C 1
ATOM 745 O O . GLY A 1 94 ? -12.797 14.953 6.309 1 92.5 94 GLY A O 1
ATOM 746 N N . LYS A 1 95 ? -13.008 13.016 7.336 1 90.31 95 LYS A N 1
ATOM 747 C CA . LYS A 1 95 ? -13.914 13.539 8.359 1 90.31 95 LYS A CA 1
ATOM 748 C C . LYS A 1 95 ? -13.219 14.594 9.219 1 90.31 95 LYS A C 1
ATOM 750 O O . LYS A 1 95 ? -13.852 15.539 9.68 1 90.31 95 LYS A O 1
ATOM 755 N N . TYR A 1 96 ? -11.875 14.453 9.398 1 90 96 TYR A N 1
ATOM 756 C CA . TYR A 1 96 ? -11.109 15.383 10.227 1 90 96 TYR A CA 1
ATOM 757 C C . TYR A 1 96 ? -10.688 16.609 9.422 1 90 96 TYR A C 1
ATOM 759 O O . TYR A 1 96 ? -10.547 17.703 9.969 1 90 96 TYR A O 1
ATOM 767 N N . SER A 1 97 ? -10.477 16.406 8.109 1 83 97 SER A N 1
ATOM 768 C CA . SER A 1 97 ? -10.086 17.531 7.258 1 83 97 SER A CA 1
ATOM 769 C C . SER A 1 97 ? -11.273 18.438 6.98 1 83 97 SER A C 1
ATOM 771 O O . SER A 1 97 ? -11.117 19.672 6.918 1 83 97 SER A O 1
ATOM 773 N N . ARG A 1 98 ? -12.523 17.953 6.816 1 77.31 98 ARG A N 1
ATOM 774 C CA . ARG A 1 98 ? -13.727 18.719 6.543 1 77.31 98 ARG A CA 1
ATOM 775 C C . ARG A 1 98 ? -14.148 19.531 7.77 1 77.31 98 ARG 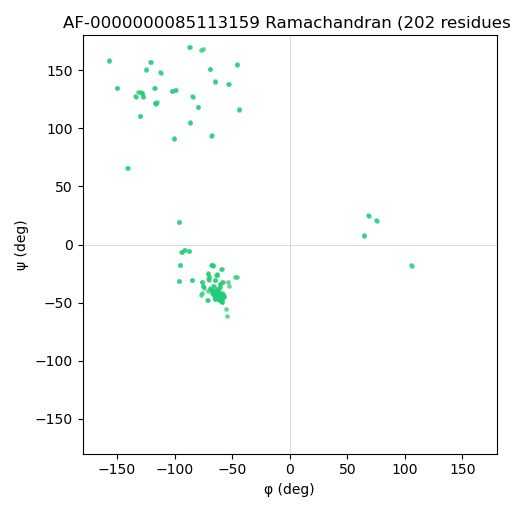A C 1
ATOM 777 O O . ARG A 1 98 ? -14.828 20.547 7.645 1 77.31 98 ARG A O 1
ATOM 784 N N . ASN A 1 99 ? -13.766 19.109 8.953 1 69.31 99 ASN A N 1
ATOM 785 C CA . ASN A 1 99 ? -14.203 19.75 10.188 1 69.31 99 ASN A CA 1
ATOM 786 C C . ASN A 1 99 ? -13.227 20.844 10.641 1 69.31 99 ASN A C 1
ATOM 788 O O . ASN A 1 99 ? -13.422 21.469 11.68 1 69.31 99 ASN A O 1
ATOM 792 N N . ILE A 1 100 ? -12.062 21.016 9.922 1 61.53 100 ILE A N 1
ATOM 793 C CA . ILE A 1 100 ? -11.125 22.094 10.227 1 61.53 100 ILE A CA 1
ATOM 794 C C . ILE A 1 100 ? -11.539 23.375 9.484 1 61.53 100 ILE A C 1
ATOM 796 O O . ILE A 1 100 ? -11.445 23.438 8.258 1 61.53 100 ILE A O 1
ATOM 800 N N . PRO A 1 101 ? -12.156 24.469 10.109 1 59.69 101 PRO A N 1
ATOM 801 C CA . PRO A 1 101 ? -12.484 25.766 9.5 1 59.69 101 PRO A CA 1
ATOM 802 C C . PRO A 1 101 ? -11.352 26.312 8.633 1 59.69 101 PRO A C 1
ATOM 804 O O . PRO A 1 101 ? -10.219 26.453 9.102 1 59.69 101 PRO A O 1
ATOM 807 N N . GLY A 1 102 ? -11.602 26.469 7.266 1 57.59 102 GLY A N 1
ATOM 808 C CA . GLY A 1 102 ? -10.664 27.047 6.324 1 57.59 102 GLY A CA 1
ATOM 809 C C . GLY A 1 102 ? -9.992 26.031 5.43 1 57.59 102 GLY A C 1
ATOM 810 O O . GLY A 1 102 ? -9.297 26.391 4.473 1 57.59 102 GLY A O 1
ATOM 811 N N . LEU A 1 103 ? -10.023 24.672 5.828 1 56.94 103 LEU A N 1
ATOM 812 C CA . LEU A 1 103 ? -9.641 23.609 4.902 1 56.94 103 LEU A CA 1
ATOM 813 C C . LEU A 1 103 ? -10.867 22.844 4.414 1 56.94 103 LEU A C 1
ATOM 815 O O . LEU A 1 103 ? -11.859 22.734 5.137 1 56.94 103 LEU A O 1
ATOM 819 N N . MET B 1 1 ? 17.781 36 15.93 1 41.72 1 MET B N 1
ATOM 820 C CA . MET B 1 1 ? 17.938 36.156 14.492 1 41.72 1 MET B CA 1
ATOM 821 C C . MET B 1 1 ? 16.594 36.062 13.781 1 41.72 1 MET B C 1
ATOM 823 O O . MET B 1 1 ? 16.5 35.5 12.688 1 41.72 1 MET B O 1
ATOM 827 N N . MET B 1 2 ? 15.539 35.875 14.484 1 58.22 2 MET B N 1
ATOM 828 C CA . MET B 1 2 ? 14.117 35.969 14.18 1 58.22 2 MET B CA 1
ATOM 829 C C . MET B 1 2 ? 13.789 37.344 13.578 1 58.22 2 MET B C 1
ATOM 831 O O . MET B 1 2 ? 12.648 37.594 13.188 1 58.22 2 MET B O 1
ATOM 835 N N . ARG B 1 3 ? 14.5 38.438 13.977 1 57.12 3 ARG B N 1
ATOM 836 C CA . ARG B 1 3 ? 14.328 39.875 13.734 1 57.12 3 ARG B CA 1
ATOM 837 C C . ARG B 1 3 ? 14.242 40.156 12.242 1 57.12 3 ARG B C 1
ATOM 839 O O . ARG B 1 3 ? 13.508 41.062 11.82 1 57.12 3 ARG B O 1
ATOM 846 N N . GLY B 1 4 ? 15.32 39.875 11.234 1 54.19 4 GLY B N 1
ATOM 847 C CA . GLY B 1 4 ? 15.5 40.344 9.875 1 54.19 4 GLY B CA 1
ATOM 848 C C . GLY B 1 4 ? 14.523 39.75 8.891 1 54.19 4 GLY B C 1
ATOM 849 O O . GLY B 1 4 ? 14.625 39.969 7.68 1 54.19 4 GLY B O 1
ATOM 850 N N . MET B 1 5 ? 14.141 38.406 8.938 1 61.06 5 MET B N 1
ATOM 851 C CA . MET B 1 5 ? 13.32 38 7.801 1 61.06 5 MET B CA 1
ATOM 852 C C . MET B 1 5 ? 11.953 38.688 7.848 1 61.06 5 MET B C 1
ATOM 854 O O . MET B 1 5 ? 11.219 38.531 8.828 1 61.06 5 MET B O 1
ATOM 858 N N . ASN B 1 6 ? 11.75 39.875 7.156 1 75.5 6 ASN B N 1
ATOM 859 C CA . ASN B 1 6 ? 10.453 40.531 7.035 1 75.5 6 ASN B CA 1
ATOM 860 C C . ASN B 1 6 ? 9.359 39.531 6.668 1 75.5 6 ASN B C 1
ATOM 862 O O . ASN B 1 6 ? 9.648 38.375 6.348 1 75.5 6 ASN B O 1
ATOM 866 N N . MET B 1 7 ? 8.133 39.969 7.066 1 82.25 7 MET B N 1
ATOM 867 C CA . MET B 1 7 ? 6.93 39.156 6.883 1 82.25 7 MET B CA 1
ATOM 868 C C . MET B 1 7 ? 6.855 38.594 5.461 1 82.25 7 MET B C 1
ATOM 870 O O . MET B 1 7 ? 6.469 37.438 5.254 1 82.25 7 MET B O 1
ATOM 874 N N . GLN B 1 8 ? 7.512 39.406 4.543 1 86.06 8 GLN B N 1
ATOM 875 C CA . GLN B 1 8 ? 7.469 39.031 3.127 1 86.06 8 GLN B CA 1
ATOM 876 C C . GLN B 1 8 ? 8.422 37.875 2.82 1 86.06 8 GLN B C 1
ATOM 878 O O . GLN B 1 8 ? 8.07 36.969 2.076 1 86.06 8 GLN B O 1
ATOM 883 N N . GLY B 1 9 ? 9.586 37.875 3.344 1 86.69 9 GLY B N 1
ATOM 884 C CA . GLY B 1 9 ? 10.562 36.812 3.178 1 86.69 9 GLY B CA 1
ATOM 885 C C . GLY B 1 9 ? 10.133 35.5 3.797 1 86.69 9 GLY B C 1
ATOM 886 O O . GLY B 1 9 ? 10.289 34.438 3.186 1 86.69 9 GLY B O 1
ATOM 887 N N . MET B 1 10 ? 9.562 35.594 4.98 1 87.12 10 MET B N 1
ATOM 888 C CA . MET B 1 10 ? 9.047 34.406 5.672 1 87.12 10 MET B CA 1
ATOM 889 C C . MET B 1 10 ? 7.918 33.781 4.875 1 87.12 10 MET B C 1
ATOM 891 O O . MET B 1 10 ? 7.895 32.531 4.715 1 87.12 10 MET B O 1
ATOM 895 N N . MET B 1 11 ? 7.043 34.625 4.285 1 87.56 11 MET B N 1
ATOM 896 C CA . MET B 1 11 ? 5.922 34.125 3.498 1 87.56 11 MET B CA 1
ATOM 897 C C . MET B 1 11 ? 6.41 33.406 2.246 1 87.56 11 MET B C 1
ATOM 899 O O . MET B 1 11 ? 5.922 32.312 1.912 1 87.56 11 MET B O 1
ATOM 903 N N . LYS B 1 12 ? 7.457 34 1.558 1 91.94 12 LYS B N 1
ATOM 904 C CA . LYS B 1 12 ? 8.047 33.406 0.352 1 91.94 12 LYS B CA 1
ATOM 905 C C . LYS B 1 12 ? 8.703 32.062 0.649 1 91.94 12 LYS B C 1
ATOM 907 O O . LYS B 1 12 ? 8.57 31.125 -0.13 1 91.94 12 LYS B O 1
ATOM 912 N N . GLN B 1 13 ? 9.336 31.922 1.744 1 91.38 13 GLN B N 1
ATOM 913 C CA . GLN B 1 13 ? 9.984 30.688 2.164 1 91.38 13 GLN B CA 1
ATOM 914 C C . GLN B 1 13 ? 8.961 29.594 2.451 1 91.38 13 GLN B C 1
ATOM 916 O O . GLN B 1 13 ? 9.141 28.453 2.051 1 91.38 13 GLN B O 1
ATOM 921 N N . MET B 1 14 ? 7.918 29.984 3.023 1 90.25 14 MET B N 1
ATOM 922 C CA . MET B 1 14 ? 6.859 29.016 3.326 1 90.25 14 MET B CA 1
ATOM 923 C C . MET B 1 14 ? 6.215 28.5 2.045 1 90.25 14 MET B C 1
ATOM 925 O O . MET B 1 14 ? 5.941 27.297 1.925 1 90.25 14 MET B O 1
ATOM 929 N N . GLN B 1 15 ? 5.961 29.359 1.071 1 93.81 15 GLN B N 1
ATOM 930 C CA . GLN B 1 15 ? 5.41 28.984 -0.227 1 93.81 15 GLN B CA 1
ATOM 931 C C . GLN B 1 15 ? 6.332 28 -0.951 1 93.81 15 GLN B C 1
ATOM 933 O O . GLN B 1 15 ? 5.871 27.031 -1.541 1 93.81 15 GLN B O 1
ATOM 938 N N . LYS B 1 16 ? 7.598 28.359 -0.886 1 93.94 16 LYS B N 1
ATOM 939 C CA . LYS B 1 16 ? 8.594 27.516 -1.537 1 93.94 16 LYS B CA 1
ATOM 940 C C . LYS B 1 16 ? 8.633 26.125 -0.91 1 93.94 16 LYS B C 1
ATOM 942 O O . LYS B 1 16 ? 8.703 25.109 -1.621 1 93.94 16 LYS B O 1
ATOM 947 N N . LEU B 1 17 ? 8.555 26.062 0.412 1 91.69 17 LEU B N 1
ATOM 948 C CA . LEU B 1 17 ? 8.547 24.797 1.125 1 91.69 17 LEU B CA 1
ATOM 949 C C . LEU B 1 17 ? 7.324 23.969 0.742 1 91.69 17 LEU B C 1
ATOM 951 O O . LEU B 1 17 ? 7.438 22.766 0.498 1 91.69 17 LEU B O 1
ATOM 955 N N . GLN B 1 18 ? 6.16 24.578 0.708 1 93.12 18 GLN B N 1
ATOM 956 C CA . GLN B 1 18 ? 4.926 23.906 0.305 1 93.12 18 GLN B CA 1
ATOM 957 C C . GLN B 1 18 ? 5.047 23.312 -1.097 1 93.12 18 GLN B C 1
ATOM 959 O O . GLN B 1 18 ? 4.641 22.188 -1.335 1 93.12 18 GLN B O 1
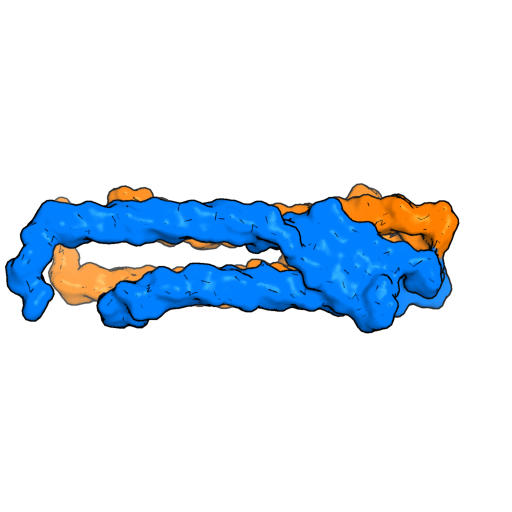ATOM 964 N N . LYS B 1 19 ? 5.613 24.078 -2.043 1 95.81 19 LYS B N 1
ATOM 965 C CA . LYS B 1 19 ? 5.781 23.672 -3.432 1 95.81 19 LYS B CA 1
ATOM 966 C C . LYS B 1 19 ? 6.758 22.5 -3.547 1 95.81 19 LYS B C 1
ATOM 968 O O . LYS B 1 19 ? 6.508 21.547 -4.281 1 95.81 19 LYS B O 1
ATOM 973 N N . ASN B 1 20 ? 7.852 22.562 -2.828 1 95.69 20 ASN B N 1
ATOM 974 C CA . ASN B 1 20 ? 8.852 21.5 -2.861 1 95.69 20 ASN B CA 1
ATOM 975 C C . ASN B 1 20 ? 8.305 20.203 -2.283 1 95.69 20 ASN B C 1
ATOM 977 O O . ASN B 1 20 ? 8.57 19.125 -2.818 1 95.69 20 ASN B O 1
ATOM 981 N N . MET B 1 21 ? 7.555 20.312 -1.218 1 94.38 21 MET B N 1
ATOM 982 C CA . MET B 1 21 ? 6.91 19.156 -0.622 1 94.38 21 MET B CA 1
ATOM 983 C C . MET B 1 21 ? 5.988 18.469 -1.624 1 94.38 21 MET B C 1
ATOM 985 O O . MET B 1 21 ? 6.027 17.25 -1.78 1 94.38 21 MET B O 1
ATOM 989 N N . GLN B 1 22 ? 5.164 19.25 -2.244 1 96.19 22 GLN B N 1
ATOM 990 C CA . GLN B 1 22 ? 4.234 18.703 -3.227 1 96.19 22 GLN B CA 1
ATOM 991 C C . GLN B 1 22 ? 4.98 18.047 -4.383 1 96.19 22 GLN B C 1
ATOM 993 O O . GLN B 1 22 ? 4.617 16.953 -4.824 1 96.19 22 GLN B O 1
ATOM 998 N N . LYS B 1 23 ? 6.016 18.641 -4.855 1 97.25 23 LYS B N 1
ATOM 999 C CA . LYS B 1 23 ? 6.812 18.125 -5.961 1 97.25 23 LYS B CA 1
ATOM 1000 C C . LYS B 1 23 ? 7.465 16.781 -5.594 1 97.25 23 LYS B C 1
ATOM 1002 O O . LYS B 1 23 ? 7.418 15.828 -6.371 1 97.25 23 LYS B O 1
ATOM 1007 N N . ASP B 1 24 ? 8.039 16.703 -4.414 1 97.25 24 ASP B N 1
ATOM 1008 C CA . ASP B 1 24 ? 8.703 15.492 -3.947 1 97.25 24 ASP B CA 1
ATOM 1009 C C . ASP B 1 24 ? 7.695 14.359 -3.736 1 97.25 24 ASP B C 1
ATOM 1011 O O . ASP B 1 24 ? 7.988 13.195 -4.016 1 97.25 24 ASP B O 1
ATOM 1015 N N . GLN B 1 25 ? 6.52 14.781 -3.277 1 96.5 25 GLN B N 1
ATOM 1016 C CA . GLN B 1 25 ? 5.445 13.805 -3.127 1 96.5 25 GLN B CA 1
ATOM 1017 C C . GLN B 1 25 ? 5.027 13.234 -4.477 1 96.5 25 GLN B C 1
ATOM 1019 O O . GLN B 1 25 ? 4.852 12.023 -4.617 1 96.5 25 GLN B O 1
ATOM 1024 N N . GLU B 1 26 ? 4.891 14.016 -5.441 1 97.69 26 GLU B N 1
ATOM 1025 C CA . GLU B 1 26 ? 4.508 13.586 -6.785 1 97.69 26 GLU B CA 1
ATOM 1026 C C . GLU B 1 26 ? 5.57 12.68 -7.398 1 97.69 26 GLU B C 1
ATOM 1028 O O . GLU B 1 26 ? 5.246 11.664 -8.016 1 97.69 26 GLU B O 1
ATOM 1033 N N . GLU B 1 27 ? 6.797 13.086 -7.223 1 98 27 GLU B N 1
ATOM 1034 C CA . GLU B 1 27 ? 7.895 12.273 -7.734 1 98 27 GLU B CA 1
ATOM 1035 C C . GLU B 1 27 ? 7.934 10.906 -7.059 1 98 27 GLU B C 1
ATOM 1037 O O . GLU B 1 27 ? 8.148 9.891 -7.715 1 98 27 GLU B O 1
ATOM 1042 N N . LEU B 1 28 ? 7.742 10.898 -5.723 1 97.94 28 LEU B N 1
ATOM 1043 C CA . LEU B 1 28 ? 7.707 9.648 -4.965 1 97.94 28 LEU B CA 1
ATOM 1044 C C . LEU B 1 28 ? 6.602 8.734 -5.48 1 97.94 28 LEU B C 1
ATOM 1046 O O . LEU B 1 28 ? 6.816 7.527 -5.645 1 97.94 28 LEU B O 1
ATOM 1050 N N . GLN B 1 29 ? 5.465 9.289 -5.766 1 97.62 29 GLN B N 1
ATOM 1051 C CA . GLN B 1 29 ? 4.32 8.516 -6.234 1 97.62 29 GLN B CA 1
ATOM 1052 C C . GLN B 1 29 ? 4.621 7.848 -7.574 1 97.62 29 GLN B C 1
ATOM 1054 O O . GLN B 1 29 ? 4.113 6.758 -7.855 1 97.62 29 GLN B O 1
ATOM 1059 N N . LYS B 1 30 ? 5.512 8.391 -8.344 1 97.88 30 LYS B N 1
ATOM 1060 C CA . LYS B 1 30 ? 5.797 7.895 -9.688 1 97.88 30 LYS B CA 1
ATOM 1061 C C . LYS B 1 30 ? 6.984 6.938 -9.68 1 97.88 30 LYS B C 1
ATOM 1063 O O . LYS B 1 30 ? 7.219 6.227 -10.656 1 97.88 30 LYS B O 1
ATOM 1068 N N . THR B 1 31 ? 7.727 6.996 -8.633 1 98.38 31 THR B N 1
ATOM 1069 C CA . THR B 1 31 ? 8.883 6.121 -8.523 1 98.38 31 THR B CA 1
ATOM 1070 C C . THR B 1 31 ? 8.453 4.66 -8.445 1 98.38 31 THR B C 1
ATOM 1072 O O . THR B 1 31 ? 7.488 4.328 -7.754 1 98.38 31 THR B O 1
ATOM 1075 N N . VAL B 1 32 ? 9.219 3.801 -9.133 1 98.81 32 VAL B N 1
ATOM 1076 C CA . VAL B 1 32 ? 8.922 2.373 -9.133 1 98.81 32 VAL B CA 1
ATOM 1077 C C . VAL B 1 32 ? 9.812 1.654 -8.125 1 98.81 32 VAL B C 1
ATOM 1079 O O . VAL B 1 32 ? 11.023 1.904 -8.07 1 98.81 32 VAL B O 1
ATOM 1082 N N . PHE B 1 33 ? 9.219 0.8 -7.312 1 98.88 33 PHE B N 1
ATOM 1083 C CA . PHE B 1 33 ? 9.914 0.007 -6.309 1 98.88 33 PHE B CA 1
ATOM 1084 C C . PHE B 1 33 ? 9.773 -1.482 -6.598 1 98.88 33 PHE B C 1
ATOM 1086 O O . PHE B 1 33 ? 8.672 -1.966 -6.855 1 98.88 33 PHE B O 1
ATOM 1093 N N . GLU B 1 34 ? 10.906 -2.092 -6.48 1 98.88 34 GLU B N 1
ATOM 1094 C CA . GLU B 1 34 ? 10.906 -3.533 -6.707 1 98.88 34 GLU B CA 1
ATOM 1095 C C . GLU B 1 34 ? 10.945 -4.301 -5.387 1 98.88 34 GLU B C 1
ATOM 1097 O O . GLU B 1 34 ? 11.672 -3.922 -4.465 1 98.88 34 GLU B O 1
ATOM 1102 N N . GLY B 1 35 ? 10.078 -5.258 -5.273 1 98.88 35 GLY B N 1
ATOM 1103 C CA . GLY B 1 35 ? 10.109 -6.207 -4.172 1 98.88 35 GLY B CA 1
ATOM 1104 C C . GLY B 1 35 ? 10.469 -7.613 -4.609 1 98.88 35 GLY B C 1
ATOM 1105 O O . GLY B 1 35 ? 10.102 -8.039 -5.707 1 98.88 35 GLY B O 1
ATOM 1106 N N . HIS B 1 36 ? 11.133 -8.312 -3.725 1 98.81 36 HIS B N 1
ATOM 1107 C CA . HIS B 1 36 ? 11.672 -9.617 -4.09 1 98.81 36 HIS B CA 1
ATOM 1108 C C . HIS B 1 36 ? 11.297 -10.672 -3.057 1 98.81 36 HIS B C 1
ATOM 1110 O O . HIS B 1 36 ? 11.438 -10.445 -1.853 1 98.81 36 HIS B O 1
ATOM 1116 N N . ALA B 1 37 ? 10.805 -11.766 -3.588 1 98.69 37 ALA B N 1
ATOM 1117 C CA . ALA B 1 37 ? 10.836 -12.969 -2.77 1 98.69 37 ALA B CA 1
ATOM 1118 C C . ALA B 1 37 ? 12.242 -13.578 -2.73 1 98.69 37 ALA B C 1
ATOM 1120 O O . ALA B 1 37 ? 13.117 -13.172 -3.502 1 98.69 37 ALA B O 1
ATOM 1121 N N . PRO B 1 38 ? 12.367 -14.547 -1.741 1 95.88 38 PRO B N 1
ATOM 1122 C CA . PRO B 1 38 ? 13.648 -15.266 -1.769 1 95.88 38 PRO B CA 1
ATOM 1123 C C . PRO B 1 38 ? 13.969 -15.852 -3.143 1 95.88 38 PRO B C 1
ATOM 1125 O O . PRO B 1 38 ? 13.07 -16.344 -3.832 1 95.88 38 PRO B O 1
ATOM 1128 N N . ASP B 1 39 ? 15.258 -15.75 -3.6 1 95.5 39 ASP B N 1
ATOM 1129 C CA . ASP B 1 39 ? 15.82 -16.297 -4.832 1 95.5 39 ASP B CA 1
ATOM 1130 C C . ASP B 1 39 ? 15.18 -15.648 -6.059 1 95.5 39 ASP B C 1
ATOM 1132 O O . ASP B 1 39 ? 15.211 -16.219 -7.152 1 95.5 39 ASP B O 1
ATOM 1136 N N . ASP B 1 40 ? 14.344 -14.609 -5.926 1 98.12 40 ASP B N 1
ATOM 1137 C CA . ASP B 1 40 ? 13.734 -13.812 -6.984 1 98.12 40 ASP B CA 1
ATOM 1138 C C . ASP B 1 40 ? 12.711 -14.633 -7.77 1 98.12 40 ASP B C 1
ATOM 1140 O O . ASP B 1 40 ? 12.492 -14.383 -8.961 1 98.12 40 ASP B O 1
ATOM 1144 N N . ALA B 1 41 ? 12.219 -15.625 -7.07 1 98.06 41 ALA B N 1
ATOM 1145 C CA . ALA B 1 41 ? 11.195 -16.438 -7.715 1 98.06 41 ALA B CA 1
ATOM 1146 C C . ALA B 1 41 ? 9.945 -15.617 -8.023 1 98.06 41 ALA B C 1
ATOM 1148 O O . ALA B 1 41 ? 9.18 -15.953 -8.93 1 98.06 41 ALA B O 1
ATOM 1149 N N . VAL B 1 42 ? 9.758 -14.602 -7.27 1 98.88 42 VAL B N 1
ATOM 1150 C CA . VAL B 1 42 ? 8.703 -13.617 -7.473 1 98.88 42 VAL B CA 1
ATOM 1151 C C . VAL B 1 42 ? 9.273 -12.211 -7.328 1 98.88 42 VAL B C 1
ATOM 1153 O O . VAL B 1 42 ? 9.938 -11.898 -6.336 1 98.88 42 VAL B O 1
ATOM 1156 N N . VAL B 1 43 ? 9.039 -11.383 -8.312 1 98.94 43 VAL B N 1
ATOM 1157 C CA . VAL B 1 43 ? 9.453 -9.984 -8.281 1 98.94 43 VAL B CA 1
ATOM 1158 C C . VAL B 1 43 ? 8.266 -9.086 -8.617 1 98.94 43 VAL B C 1
ATOM 1160 O O . VAL B 1 43 ? 7.57 -9.312 -9.609 1 98.94 43 VAL B O 1
ATOM 1163 N N . VAL B 1 44 ? 8.062 -8.094 -7.781 1 98.94 44 VAL B N 1
ATOM 1164 C CA . VAL B 1 44 ? 6.922 -7.211 -8 1 98.94 44 VAL B CA 1
ATOM 1165 C C . VAL B 1 44 ? 7.406 -5.773 -8.18 1 98.94 44 VAL B C 1
ATOM 1167 O O . VAL B 1 44 ? 8.508 -5.426 -7.746 1 98.94 44 VAL B O 1
ATOM 1170 N N . LYS B 1 45 ? 6.617 -5.016 -8.812 1 98.94 45 LYS B N 1
ATOM 1171 C CA . LYS B 1 45 ? 6.875 -3.59 -8.984 1 98.94 45 LYS B CA 1
ATOM 1172 C C . LYS B 1 45 ? 5.676 -2.756 -8.539 1 98.94 45 LYS B C 1
ATOM 1174 O O . LYS B 1 45 ? 4.547 -3.008 -8.961 1 98.94 45 LYS B O 1
ATOM 1179 N N . PHE B 1 46 ? 5.961 -1.832 -7.699 1 98.94 46 PHE B N 1
ATOM 1180 C CA . PHE B 1 46 ? 4.953 -0.91 -7.191 1 98.94 46 PHE B CA 1
ATOM 1181 C C . PHE B 1 46 ? 5.375 0.536 -7.426 1 98.94 46 PHE B C 1
ATOM 1183 O O . PHE B 1 46 ? 6.566 0.852 -7.406 1 98.94 46 PHE B O 1
ATOM 1190 N N . THR B 1 47 ? 4.324 1.338 -7.562 1 98.69 47 THR B N 1
ATOM 1191 C CA . THR B 1 47 ? 4.602 2.768 -7.484 1 98.69 47 THR B CA 1
ATOM 1192 C C . THR B 1 47 ? 4.559 3.25 -6.039 1 98.69 47 THR B C 1
ATOM 1194 O O . THR B 1 47 ? 4.121 2.518 -5.148 1 98.69 47 THR B O 1
ATOM 1197 N N . GLY B 1 48 ? 4.977 4.426 -5.844 1 98.38 48 GLY B N 1
ATOM 1198 C CA . GLY B 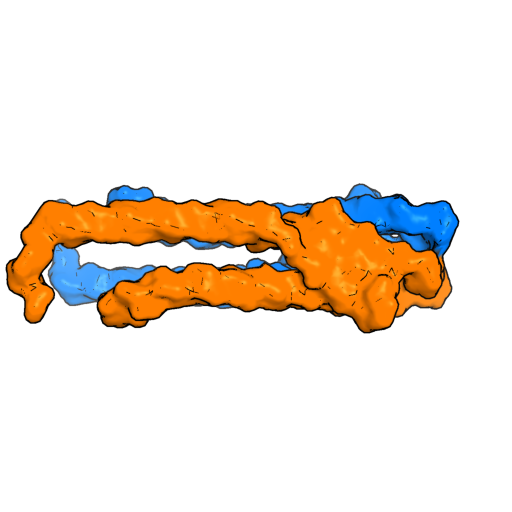1 48 ? 5.09 4.984 -4.504 1 98.38 48 GLY B CA 1
ATOM 1199 C C . GLY B 1 48 ? 3.746 5.18 -3.828 1 98.38 48 GLY B C 1
ATOM 1200 O O . GLY B 1 48 ? 3.678 5.348 -2.607 1 98.38 48 GLY B O 1
ATOM 1201 N N . ASP B 1 49 ? 2.699 5.184 -4.652 1 97 49 ASP B N 1
ATOM 1202 C CA . ASP B 1 49 ? 1.352 5.285 -4.102 1 97 49 ASP B CA 1
ATOM 1203 C C . ASP B 1 49 ? 0.713 3.906 -3.953 1 97 49 ASP B C 1
ATOM 1205 O O . ASP B 1 49 ? -0.513 3.783 -3.922 1 97 49 ASP B O 1
ATOM 1209 N N . HIS B 1 50 ? 1.557 2.859 -3.949 1 98.12 50 HIS B N 1
ATOM 1210 C CA . HIS B 1 50 ? 1.223 1.488 -3.58 1 98.12 50 HIS B CA 1
ATOM 1211 C C . HIS B 1 50 ? 0.428 0.799 -4.684 1 98.12 50 HIS B C 1
ATOM 1213 O O . HIS B 1 50 ? -0.293 -0.168 -4.426 1 98.12 50 HIS B O 1
ATOM 1219 N N . LYS B 1 51 ? 0.526 1.329 -5.867 1 98.5 51 LYS B N 1
ATOM 1220 C CA . LYS B 1 51 ? -0.091 0.62 -6.984 1 98.5 51 LYS B CA 1
ATOM 1221 C C . LYS B 1 51 ? 0.838 -0.462 -7.531 1 98.5 51 LYS B C 1
ATOM 1223 O O . LYS B 1 51 ? 2.004 -0.195 -7.828 1 98.5 51 LYS B O 1
ATOM 1228 N N . MET B 1 52 ? 0.301 -1.649 -7.609 1 98.88 52 MET B N 1
ATOM 1229 C CA . MET B 1 52 ? 1.094 -2.717 -8.219 1 98.88 52 MET B CA 1
ATOM 1230 C C . MET B 1 52 ? 1.053 -2.631 -9.734 1 98.88 52 MET B C 1
ATOM 1232 O O . MET B 1 52 ? -0.009 -2.785 -10.344 1 98.88 52 MET B O 1
ATOM 1236 N N . GLN B 1 53 ? 2.191 -2.434 -10.359 1 98.69 53 GLN B N 1
ATOM 1237 C CA . GLN B 1 53 ? 2.271 -2.246 -11.805 1 98.69 53 GLN B CA 1
ATOM 1238 C C . GLN B 1 53 ? 2.604 -3.557 -12.516 1 98.69 53 GLN B C 1
ATOM 1240 O O . GLN B 1 53 ? 2.215 -3.762 -13.664 1 98.69 53 GLN B O 1
ATOM 1245 N N . ASP B 1 54 ? 3.371 -4.348 -11.734 1 98.81 54 ASP B N 1
ATOM 1246 C CA . ASP B 1 54 ? 3.865 -5.551 -12.391 1 98.81 54 ASP B CA 1
ATOM 1247 C C . ASP B 1 54 ? 4.215 -6.629 -11.375 1 98.81 54 ASP B C 1
ATOM 1249 O O . ASP B 1 54 ? 4.473 -6.328 -10.203 1 98.81 54 ASP B O 1
ATOM 1253 N N . ILE B 1 55 ? 4.242 -7.859 -11.82 1 98.94 55 ILE B N 1
ATOM 1254 C CA . ILE B 1 55 ? 4.742 -9.008 -11.078 1 98.94 55 ILE B CA 1
ATOM 1255 C C . ILE B 1 55 ? 5.312 -10.039 -12.047 1 98.94 55 ILE B C 1
ATOM 1257 O O . ILE B 1 55 ? 4.738 -10.281 -13.117 1 98.94 55 ILE B O 1
ATOM 1261 N N . GLU B 1 56 ? 6.414 -10.523 -11.727 1 98.81 56 GLU B N 1
ATOM 1262 C CA . GLU B 1 56 ? 7.035 -11.625 -12.445 1 98.81 56 GLU B CA 1
ATOM 1263 C C . GLU B 1 56 ? 7.18 -12.859 -11.555 1 98.81 56 GLU B C 1
ATOM 1265 O O . GLU B 1 56 ? 7.801 -12.789 -10.492 1 98.81 56 GLU B O 1
ATOM 1270 N N . ILE B 1 57 ? 6.582 -13.906 -12 1 98.69 57 ILE B N 1
ATOM 1271 C CA . ILE B 1 57 ? 6.66 -15.18 -11.289 1 98.69 57 ILE B CA 1
ATOM 1272 C C . ILE B 1 57 ? 7.387 -16.203 -12.148 1 98.69 57 ILE B C 1
ATOM 1274 O O . ILE B 1 57 ? 6.953 -16.516 -13.266 1 98.69 57 ILE B O 1
ATOM 1278 N N . LYS B 1 58 ? 8.406 -16.719 -11.633 1 97.31 58 LYS B N 1
ATOM 1279 C CA . LYS B 1 58 ? 9.141 -17.75 -12.367 1 97.31 58 LYS B CA 1
ATOM 1280 C C . LYS B 1 58 ? 8.328 -19.031 -12.461 1 97.31 58 LYS B C 1
ATOM 1282 O O . LYS B 1 58 ? 7.613 -19.391 -11.523 1 97.31 58 LYS B O 1
ATOM 1287 N N . GLU B 1 59 ? 8.57 -19.703 -13.453 1 95.88 59 GLU B N 1
ATOM 1288 C CA . GLU B 1 59 ? 7.828 -20.938 -13.719 1 95.88 59 GLU B CA 1
ATOM 1289 C C . GLU B 1 59 ? 8.031 -21.953 -12.594 1 95.88 59 GLU B C 1
ATOM 1291 O O . GLU B 1 59 ? 7.113 -22.703 -12.25 1 95.88 59 GLU B O 1
ATOM 1296 N N . GLU B 1 60 ? 9.117 -21.953 -12.055 1 93.62 60 GLU B N 1
ATOM 1297 C CA . GLU B 1 60 ? 9.469 -22.938 -11.031 1 93.62 60 GLU B CA 1
ATOM 1298 C C . GLU B 1 60 ? 8.656 -22.719 -9.758 1 93.62 60 GLU B C 1
ATOM 1300 O O . GLU B 1 60 ? 8.531 -23.641 -8.938 1 93.62 60 GLU B O 1
ATOM 1305 N N . ALA B 1 61 ? 8.086 -21.531 -9.672 1 96.88 61 ALA B N 1
ATOM 1306 C CA . ALA B 1 61 ? 7.305 -21.219 -8.477 1 96.88 61 ALA B CA 1
ATOM 1307 C C . ALA B 1 61 ? 5.828 -21.516 -8.695 1 96.88 61 ALA B C 1
ATOM 1309 O O . ALA B 1 61 ? 5.02 -21.406 -7.773 1 96.88 61 ALA B O 1
ATOM 1310 N N . VAL B 1 62 ? 5.523 -21.859 -9.898 1 98 62 VAL B N 1
ATOM 1311 C CA . VAL B 1 62 ? 4.133 -22.125 -10.25 1 98 62 VAL B CA 1
ATOM 1312 C C . VAL B 1 62 ? 3.887 -23.641 -10.281 1 98 62 VAL B C 1
ATOM 1314 O O . VAL B 1 62 ? 4.102 -24.281 -11.312 1 98 62 VAL B O 1
ATOM 1317 N N . ASP B 1 63 ? 3.471 -24.125 -9.141 1 96.38 63 ASP B N 1
ATOM 1318 C CA . ASP B 1 63 ? 3.197 -25.547 -8.969 1 96.38 63 ASP B CA 1
ATOM 1319 C C . ASP B 1 63 ? 1.826 -25.781 -8.336 1 96.38 63 ASP B C 1
ATOM 1321 O O . ASP B 1 63 ? 1.626 -25.469 -7.156 1 96.38 63 ASP B O 1
ATOM 1325 N N . PRO B 1 64 ? 0.864 -26.297 -9.039 1 95.56 64 PRO B N 1
ATOM 1326 C CA . PRO B 1 64 ? -0.485 -26.5 -8.508 1 95.56 64 PRO B CA 1
ATOM 1327 C C . PRO B 1 64 ? -0.505 -27.406 -7.277 1 95.56 64 PRO B C 1
ATOM 1329 O O . PRO B 1 64 ? -1.446 -27.359 -6.48 1 95.56 64 PRO B O 1
ATOM 1332 N N . ASP B 1 65 ? 0.559 -28.188 -7.16 1 95 65 ASP B N 1
ATOM 1333 C CA . ASP B 1 65 ? 0.617 -29.094 -6.02 1 95 65 ASP B CA 1
ATOM 1334 C C . ASP B 1 65 ? 1.234 -28.406 -4.801 1 95 65 ASP B C 1
ATOM 1336 O O . ASP B 1 65 ? 1.273 -28.984 -3.711 1 95 65 ASP B O 1
ATOM 1340 N N . ASP B 1 66 ? 1.738 -27.172 -4.934 1 96.25 66 ASP B N 1
ATOM 1341 C CA . ASP B 1 66 ? 2.332 -26.422 -3.84 1 96.25 66 ASP B CA 1
ATOM 1342 C C . ASP B 1 66 ? 1.951 -24.938 -3.928 1 96.25 66 ASP B C 1
ATOM 1344 O O . ASP B 1 66 ? 2.822 -24.078 -4.043 1 96.25 66 ASP B O 1
ATOM 1348 N N . VAL B 1 67 ? 0.689 -24.766 -3.74 1 97.81 67 VAL B N 1
ATOM 1349 C CA . VAL B 1 67 ? 0.157 -23.422 -3.863 1 97.81 67 VAL B CA 1
ATOM 1350 C C . VAL B 1 67 ? 0.627 -22.562 -2.686 1 97.81 67 VAL B C 1
ATOM 1352 O O . VAL B 1 67 ? 0.874 -21.375 -2.836 1 97.81 67 VAL B O 1
ATOM 1355 N N . ASP B 1 68 ? 0.841 -23.203 -1.557 1 97.69 68 ASP B N 1
ATOM 1356 C CA . ASP B 1 68 ? 1.258 -22.516 -0.339 1 97.69 68 ASP B CA 1
ATOM 1357 C C . ASP B 1 68 ? 2.605 -21.828 -0.534 1 97.69 68 ASP B C 1
ATOM 1359 O O . ASP B 1 68 ? 2.803 -20.703 -0.076 1 97.69 68 ASP B O 1
ATOM 1363 N N . MET B 1 69 ? 3.439 -22.469 -1.256 1 96.88 69 MET B N 1
ATOM 1364 C CA . MET B 1 69 ? 4.762 -21.906 -1.506 1 96.88 69 MET B CA 1
ATOM 1365 C C . MET B 1 69 ? 4.656 -20.625 -2.311 1 96.88 69 MET B C 1
ATOM 1367 O O . MET B 1 69 ? 5.273 -19.609 -1.959 1 96.88 69 MET B O 1
ATOM 1371 N N . LEU B 1 70 ? 3.881 -20.672 -3.33 1 98.31 70 LEU B N 1
ATOM 1372 C CA . LEU B 1 70 ? 3.66 -19.5 -4.164 1 98.31 70 LEU B CA 1
ATOM 1373 C C . LEU B 1 70 ? 3.074 -18.359 -3.348 1 98.31 70 LEU B C 1
ATOM 1375 O O . LEU B 1 70 ? 3.521 -17.219 -3.465 1 98.31 70 LEU B O 1
ATOM 1379 N N . GLN B 1 71 ? 2.16 -18.672 -2.547 1 98.75 71 GLN B N 1
ATOM 1380 C CA . GLN B 1 71 ? 1.503 -17.672 -1.701 1 98.75 71 GLN B CA 1
ATOM 1381 C C . GLN B 1 71 ? 2.504 -17 -0.766 1 98.75 71 GLN B C 1
ATOM 1383 O O . GLN B 1 71 ? 2.537 -15.773 -0.664 1 98.75 71 GLN B O 1
ATOM 1388 N N . ASP B 1 72 ? 3.35 -17.781 -0.129 1 98.62 72 ASP B N 1
ATOM 1389 C CA . ASP B 1 72 ? 4.359 -17.25 0.777 1 98.62 72 ASP B CA 1
ATOM 1390 C C . ASP B 1 72 ? 5.332 -16.328 0.0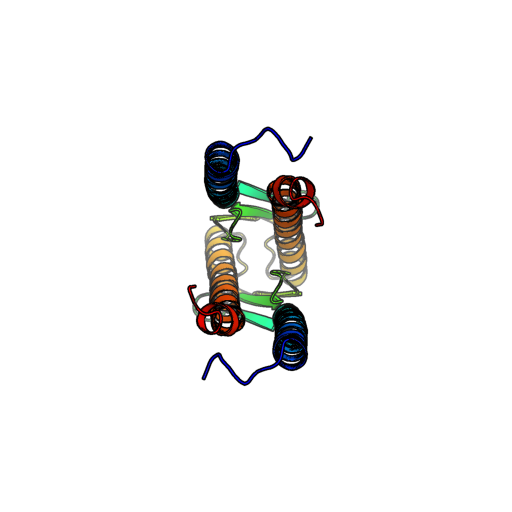35 1 98.62 72 ASP B C 1
ATOM 1392 O O . ASP B 1 72 ? 5.73 -15.289 0.556 1 98.62 72 ASP B O 1
ATOM 1396 N N . LEU B 1 73 ? 5.668 -16.781 -1.164 1 98.81 73 LEU B N 1
ATOM 1397 C CA . LEU B 1 73 ? 6.621 -16.031 -1.964 1 98.81 73 LEU B CA 1
ATOM 1398 C C . LEU B 1 73 ? 6.031 -14.68 -2.375 1 98.81 73 LEU B C 1
ATOM 1400 O O . LEU B 1 73 ? 6.723 -13.664 -2.352 1 98.81 73 LEU B O 1
ATOM 1404 N N . VAL B 1 74 ? 4.742 -14.664 -2.779 1 98.94 74 VAL B N 1
ATOM 1405 C CA . VAL B 1 74 ? 4.07 -13.43 -3.182 1 98.94 74 VAL B CA 1
ATOM 1406 C C . VAL B 1 74 ? 3.994 -12.469 -1.993 1 98.94 74 VAL B C 1
ATOM 1408 O O . VAL B 1 74 ? 4.305 -11.289 -2.123 1 98.94 74 VAL B O 1
ATOM 1411 N N . ILE B 1 75 ? 3.646 -13.008 -0.833 1 98.94 75 ILE B N 1
ATOM 1412 C CA . ILE B 1 75 ? 3.566 -12.188 0.371 1 98.94 75 ILE B CA 1
ATOM 1413 C C . ILE B 1 75 ? 4.93 -11.555 0.656 1 98.94 75 ILE B C 1
ATOM 1415 O O . ILE B 1 75 ? 5.02 -10.359 0.93 1 98.94 75 ILE B O 1
ATOM 1419 N N . ALA B 1 76 ? 5.973 -12.352 0.552 1 98.88 76 ALA B N 1
ATOM 1420 C CA . ALA B 1 76 ? 7.328 -11.875 0.833 1 98.88 76 ALA B CA 1
ATOM 1421 C C . ALA B 1 76 ? 7.73 -10.758 -0.123 1 98.88 76 ALA B C 1
ATOM 1423 O O . ALA B 1 76 ? 8.242 -9.719 0.306 1 98.88 76 ALA B O 1
ATOM 1424 N N . ALA B 1 77 ? 7.5 -10.945 -1.378 1 98.94 77 ALA B N 1
ATOM 1425 C CA . ALA B 1 77 ? 7.875 -9.977 -2.404 1 98.94 77 ALA B CA 1
ATOM 1426 C C . ALA B 1 77 ? 7.09 -8.68 -2.242 1 98.94 77 ALA B C 1
ATOM 1428 O O . ALA B 1 77 ? 7.664 -7.59 -2.318 1 98.94 77 ALA B O 1
ATOM 1429 N N . VAL B 1 78 ? 5.789 -8.812 -2.02 1 98.94 78 VAL B N 1
ATOM 1430 C CA . VAL B 1 78 ? 4.922 -7.645 -1.883 1 98.94 78 VAL B CA 1
ATOM 1431 C C . VAL B 1 78 ? 5.332 -6.836 -0.655 1 98.94 78 VAL B C 1
ATOM 1433 O O . VAL B 1 78 ? 5.523 -5.621 -0.739 1 98.94 78 VAL B O 1
ATOM 1436 N N . ASN B 1 79 ? 5.555 -7.512 0.47 1 98.88 79 ASN B N 1
ATOM 1437 C CA . ASN B 1 79 ? 5.902 -6.809 1.699 1 98.88 79 ASN B CA 1
ATOM 1438 C C . ASN B 1 79 ? 7.305 -6.211 1.627 1 98.88 79 ASN B C 1
ATOM 1440 O O . ASN B 1 79 ? 7.582 -5.184 2.25 1 98.88 79 ASN B O 1
ATOM 1444 N N . ASP B 1 80 ? 8.133 -6.844 0.849 1 98.94 80 ASP B N 1
ATOM 1445 C CA . ASP B 1 80 ? 9.445 -6.266 0.601 1 98.94 80 ASP B CA 1
ATOM 1446 C C . ASP B 1 80 ? 9.328 -4.934 -0.139 1 98.94 80 ASP B C 1
ATOM 1448 O O . ASP B 1 80 ? 9.969 -3.949 0.238 1 98.94 80 ASP B O 1
ATOM 1452 N N . ALA B 1 81 ? 8.492 -4.863 -1.195 1 98.88 81 ALA B N 1
ATOM 1453 C CA . ALA B 1 81 ? 8.25 -3.629 -1.939 1 98.88 81 ALA B CA 1
ATOM 1454 C C . ALA B 1 81 ? 7.629 -2.561 -1.047 1 98.88 81 ALA B C 1
ATOM 1456 O O . ALA B 1 81 ? 8.055 -1.404 -1.061 1 98.88 81 ALA B O 1
ATOM 1457 N N . ILE B 1 82 ? 6.672 -2.986 -0.295 1 98.75 82 ILE B N 1
ATOM 1458 C CA . ILE B 1 82 ? 5.953 -2.064 0.576 1 98.75 82 ILE B CA 1
ATOM 1459 C C . ILE B 1 82 ? 6.918 -1.449 1.587 1 98.75 82 ILE B C 1
ATOM 1461 O O . ILE B 1 82 ? 6.871 -0.244 1.846 1 98.75 82 ILE B O 1
ATOM 1465 N N . LYS B 1 83 ? 7.781 -2.223 2.145 1 98.62 83 LYS B N 1
ATOM 1466 C CA . LYS B 1 83 ? 8.781 -1.744 3.092 1 98.62 83 LYS B CA 1
ATOM 1467 C C . LYS B 1 83 ? 9.664 -0.67 2.463 1 98.62 83 LYS B C 1
ATOM 1469 O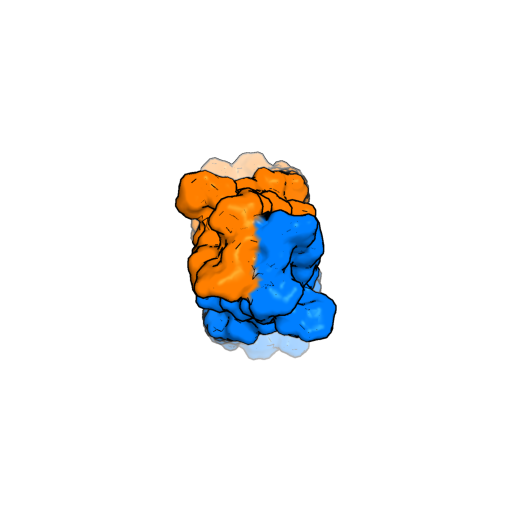 O . LYS B 1 83 ? 9.953 0.35 3.094 1 98.62 83 LYS B O 1
ATOM 1474 N N . LYS B 1 84 ? 10.07 -0.915 1.288 1 98.69 84 LYS B N 1
ATOM 1475 C CA . LYS B 1 84 ? 10.922 0.037 0.574 1 98.69 84 LYS B CA 1
ATOM 1476 C C . LYS B 1 84 ? 10.172 1.34 0.302 1 98.69 84 LYS B C 1
ATOM 1478 O O . LYS B 1 84 ? 10.75 2.424 0.408 1 98.69 84 LYS B O 1
ATOM 1483 N N . ILE B 1 85 ? 8.891 1.204 -0.077 1 98.62 85 ILE B N 1
ATOM 1484 C CA . ILE B 1 85 ? 8.055 2.383 -0.292 1 98.62 85 ILE B CA 1
ATOM 1485 C C . ILE B 1 85 ? 7.977 3.199 0.996 1 98.62 85 ILE B C 1
ATOM 1487 O O . ILE B 1 85 ? 8.172 4.414 0.98 1 98.62 85 ILE B O 1
ATOM 1491 N N . GLU B 1 86 ? 7.691 2.52 2.074 1 97.88 86 GLU B N 1
ATOM 1492 C CA . GLU B 1 86 ? 7.574 3.178 3.371 1 97.88 86 GLU B CA 1
ATOM 1493 C C . GLU B 1 86 ? 8.875 3.879 3.752 1 97.88 86 GLU B C 1
ATOM 1495 O O . GLU B 1 86 ? 8.859 5.008 4.242 1 97.88 86 GLU B O 1
ATOM 1500 N N . GLN B 1 87 ? 9.984 3.256 3.525 1 98.06 87 GLN B N 1
ATOM 1501 C CA . GLN B 1 87 ? 11.289 3.812 3.855 1 98.06 87 GLN B CA 1
ATOM 1502 C C . GLN B 1 87 ? 11.57 5.074 3.043 1 98.06 87 GLN B C 1
ATOM 1504 O O . GLN B 1 87 ? 12.008 6.086 3.59 1 98.06 87 GLN B O 1
ATOM 1509 N N . GLU B 1 88 ? 11.273 4.949 1.772 1 98.12 88 GLU B N 1
ATOM 1510 C CA . GLU B 1 88 ? 11.516 6.109 0.924 1 98.12 88 GLU B CA 1
ATOM 1511 C C . GLU B 1 88 ? 10.547 7.242 1.25 1 98.12 88 GLU B C 1
ATOM 1513 O O . GLU B 1 88 ? 10.914 8.422 1.188 1 98.12 88 GLU B O 1
ATOM 1518 N N . THR B 1 89 ? 9.336 6.906 1.538 1 97.62 89 THR B N 1
ATOM 1519 C CA . THR B 1 89 ? 8.344 7.895 1.944 1 97.62 89 THR B CA 1
ATOM 1520 C C . THR B 1 89 ? 8.797 8.633 3.201 1 97.62 89 THR B C 1
ATOM 1522 O O . THR B 1 89 ? 8.773 9.867 3.248 1 97.62 89 THR B O 1
ATOM 1525 N N . GLN B 1 90 ? 9.258 7.883 4.195 1 96.19 90 GLN B N 1
ATOM 1526 C CA . GLN B 1 90 ? 9.75 8.461 5.441 1 96.19 90 GLN B CA 1
ATOM 1527 C C . GLN B 1 90 ? 10.977 9.328 5.199 1 96.19 90 GLN B C 1
ATOM 1529 O O 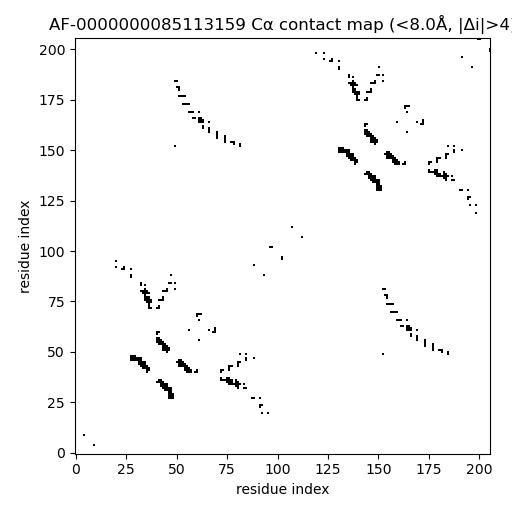. GLN B 1 90 ? 11.102 10.414 5.785 1 96.19 90 GLN B O 1
ATOM 1534 N N . ARG B 1 91 ? 11.836 8.898 4.352 1 95.94 91 ARG B N 1
ATOM 1535 C CA . ARG B 1 91 ? 13.039 9.648 4.016 1 95.94 91 ARG B CA 1
ATOM 1536 C C . ARG B 1 91 ? 12.695 10.969 3.33 1 95.94 91 ARG B C 1
ATOM 1538 O O . ARG B 1 91 ? 13.203 12.023 3.711 1 95.94 91 ARG B O 1
ATOM 1545 N N . THR B 1 92 ? 11.773 10.875 2.383 1 96 92 THR B N 1
ATOM 1546 C CA . THR B 1 92 ? 11.398 12.039 1.577 1 96 92 THR B CA 1
ATOM 1547 C C . THR B 1 92 ? 10.602 13.039 2.408 1 96 92 THR B C 1
ATOM 1549 O O . THR B 1 92 ? 10.938 14.227 2.443 1 96 92 THR B O 1
ATOM 1552 N N . MET B 1 93 ? 9.609 12.57 3.145 1 93 93 MET B N 1
ATOM 1553 C CA . MET B 1 93 ? 8.766 13.43 3.965 1 93 93 MET B CA 1
ATOM 1554 C C . MET B 1 93 ? 9.492 13.867 5.23 1 93 93 MET B C 1
ATOM 1556 O O . MET B 1 93 ? 9.242 14.945 5.758 1 93 93 MET B O 1
ATOM 1560 N N . GLY B 1 94 ? 10.375 12.984 5.742 1 92.62 94 GLY B N 1
ATOM 1561 C CA . GLY B 1 94 ? 11.156 13.273 6.934 1 92.62 94 GLY B CA 1
ATOM 1562 C C . GLY B 1 94 ? 12.023 14.508 6.797 1 92.62 94 GLY B C 1
ATOM 1563 O O . GLY B 1 94 ? 12.211 15.25 7.766 1 92.62 94 GLY B O 1
ATOM 1564 N N . LYS B 1 95 ? 12.508 14.805 5.621 1 90.5 95 LYS B N 1
ATOM 1565 C CA . LYS B 1 95 ? 13.344 15.977 5.383 1 90.5 95 LYS B CA 1
ATOM 1566 C C . LYS B 1 95 ? 12.562 17.266 5.625 1 90.5 95 LYS B C 1
ATOM 1568 O O . LYS B 1 95 ? 13.125 18.266 6.062 1 90.5 95 LYS B O 1
ATOM 1573 N N . TYR B 1 96 ? 11.227 17.234 5.371 1 90.12 96 TYR B N 1
ATOM 1574 C CA . TYR B 1 96 ? 10.383 18.406 5.535 1 90.12 96 TYR B CA 1
ATOM 1575 C C . TYR B 1 96 ? 9.914 18.547 6.98 1 90.12 96 TYR B C 1
ATOM 1577 O O . TYR B 1 96 ? 9.688 19.656 7.465 1 90.12 96 TYR B O 1
ATOM 1585 N N . SER B 1 97 ? 9.766 17.391 7.668 1 83.44 97 SER B N 1
ATOM 1586 C CA . SER B 1 97 ? 9.336 17.438 9.062 1 83.44 97 SER B CA 1
ATOM 1587 C C . SER B 1 97 ? 10.469 17.891 9.977 1 83.44 97 SER B C 1
ATOM 1589 O O . SER B 1 97 ? 10.242 18.609 10.953 1 83.44 97 SER B O 1
ATOM 1591 N N . ARG B 1 98 ? 11.742 17.547 9.742 1 77.56 98 ARG B N 1
ATOM 1592 C CA . ARG B 1 98 ? 12.906 17.906 10.539 1 77.56 98 ARG B CA 1
ATOM 1593 C C . ARG B 1 98 ? 13.234 19.391 10.383 1 77.56 98 ARG B C 1
ATOM 1595 O O . ARG B 1 98 ? 13.836 20 11.273 1 77.56 98 ARG B O 1
ATOM 1602 N N . ASN B 1 99 ? 12.852 20 9.297 1 69.31 99 ASN B N 1
ATOM 1603 C CA . ASN B 1 99 ? 13.203 21.391 9.016 1 69.31 99 ASN B CA 1
ATOM 1604 C C . ASN B 1 99 ? 12.148 22.359 9.539 1 69.31 99 ASN B C 1
ATOM 1606 O O . ASN B 1 99 ? 12.266 23.578 9.367 1 69.31 99 ASN B O 1
ATOM 1610 N N . ILE B 1 100 ? 11 21.844 10.102 1 61.72 100 ILE B N 1
ATOM 1611 C CA . ILE B 1 100 ? 9.984 22.703 10.711 1 61.72 100 ILE B CA 1
ATOM 1612 C C . ILE B 1 100 ? 10.336 22.969 12.172 1 61.72 100 ILE B C 1
ATOM 1614 O O . ILE B 1 100 ? 10.281 22.062 13 1 61.72 100 ILE B O 1
ATOM 1618 N N . PRO B 1 101 ? 10.852 24.188 12.648 1 59.69 101 PRO B N 1
ATOM 1619 C CA . PRO B 1 101 ? 11.117 24.562 14.039 1 59.69 101 PRO B CA 1
ATOM 1620 C C . PRO B 1 101 ? 9.984 24.156 14.984 1 59.69 101 PRO B C 1
ATOM 1622 O O . PRO B 1 101 ? 8.828 24.516 14.75 1 59.69 101 PRO B O 1
ATOM 1625 N N . GLY B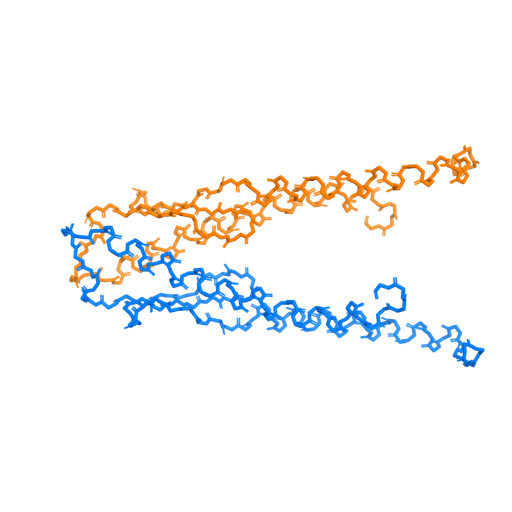 1 102 ? 10.266 23.203 15.984 1 57.5 102 GLY B N 1
ATOM 1626 C CA . GLY B 1 102 ? 9.32 22.797 17.016 1 57.5 102 GLY B CA 1
ATOM 1627 C C . GLY B 1 102 ? 8.742 21.406 16.766 1 57.5 102 GLY B C 1
ATOM 1628 O O . GLY B 1 102 ? 8.062 20.859 17.625 1 57.5 102 GLY B O 1
ATOM 1629 N N . LEU B 1 103 ? 8.828 20.859 15.461 1 56.53 103 LEU B N 1
ATOM 1630 C CA . LEU B 1 103 ? 8.531 19.438 15.227 1 56.53 103 LEU B CA 1
ATOM 1631 C C . LEU B 1 103 ? 9.82 18.656 14.992 1 56.53 103 LEU B C 1
ATOM 1633 O O . LEU B 1 103 ? 10.797 19.203 14.469 1 56.53 103 LEU B O 1
#

Nearest PDB structures (foldseek):
  1ybx-assembly1_A  TM=9.188E-01  e=8.530E-08  Acetivibrio thermocellus
  5yrx-assembly1_A-2  TM=9.359E-01  e=2.588E-05  Mycobacterium tuberculosis H37Rv
  1j8b-assembly1_A-2  TM=8.218E-01  e=4.915E-06  Haemophilus influenzae Rd KW20
  1pug-assembly1_A  TM=7.476E-01  e=6.411E-06  Escherichia coli
  7aor-assembly1_an  TM=8.061E-01  e=1.703E-03  Trypanosoma cruzi strain CL Brener

Organism: Ligilactobacillus ruminis (strain ATCC 27782 / RF3) (NCBI:txid1069534)